Protein AF-A0A380MQ87-F1 (afdb_monomer_lite)

pLDDT: mean 75.72, std 18.12, range [33.41, 96.25]

Foldseek 3Di:
DDAPVDDDDDDDDPVCVVVVHDDDDDDADPAQDKGKDWDWDADPVGDIDDIDIDIDGDADDAFPKAWPAKAWDDCCNVQENEQVNCVPPQWDKIKMKIAIDGNDAFQWKKWKQWPNDIDIDGDHRVCSVVRMDIDIDIHGQNFWAKIKIKMTIGGPDDRHDHDGHMYIDIHTRHHADVCDPPRPNDRPPPPCPPPPPPPPDPDDDDDDDDDDDDDDD

InterPro domains:
  IPR013783 Immunoglobulin-like fold [G3DSA:2.60.40.10] (69-176)

Secondary structure (DSSP, 8-state):
---TT-----PPPHHHHHHT------PPPSTTPEEEEEE--B-TT--BPPPEEEEEE---PPB--EEEEEEE-GGGTTSEEEHHHHTT-SEEEEEEEEEEESS--TT-EEEEEETTEEEEEEPPHHHHHHTEEEEEEEEE-SS-EEEEEEEEEE---TT-PBP--EEEEEEEEE-S-TT--SSSSS-------PPP--------------PPP----

Structure (mmCIF, N/CA/C/O backbone):
data_AF-A0A380MQ87-F1
#
_entry.id   AF-A0A380MQ87-F1
#
loop_
_atom_site.group_PDB
_atom_site.id
_atom_site.type_symbol
_atom_site.label_atom_id
_atom_site.label_alt_id
_atom_site.label_comp_id
_atom_site.label_asym_id
_atom_site.label_entity_id
_atom_site.label_seq_id
_atom_site.pdbx_PDB_ins_code
_atom_site.Cartn_x
_atom_site.Cartn_y
_atom_site.Cartn_z
_atom_site.occupancy
_atom_site.B_iso_or_equiv
_atom_site.auth_seq_id
_atom_site.auth_comp_id
_atom_site.auth_asym_id
_atom_site.auth_atom_id
_atom_site.pdbx_PDB_model_num
ATOM 1 N N . MET A 1 1 ? -12.492 -4.190 40.233 1.00 37.62 1 MET A N 1
ATOM 2 C CA . MET A 1 1 ? -12.402 -2.803 39.741 1.00 37.62 1 MET A CA 1
ATOM 3 C C . MET A 1 1 ? -11.398 -2.701 38.616 1.00 37.62 1 MET A C 1
ATOM 5 O O . MET A 1 1 ? -10.279 -2.254 38.805 1.00 37.62 1 MET A O 1
ATOM 9 N N . SER A 1 2 ? -11.798 -3.149 37.438 1.00 33.41 2 SER A N 1
ATOM 10 C CA . SER A 1 2 ? -11.413 -2.502 36.191 1.00 33.41 2 SER A CA 1
ATOM 11 C C . SER A 1 2 ? -12.637 -2.698 35.320 1.00 33.41 2 SER A C 1
ATOM 13 O O . SER A 1 2 ? -12.916 -3.795 34.860 1.00 33.41 2 SER A O 1
ATOM 15 N N . THR A 1 3 ? -13.480 -1.687 35.349 1.00 54.53 3 THR A N 1
ATOM 16 C CA . THR A 1 3 ? -14.503 -1.374 34.361 1.00 54.53 3 THR A CA 1
ATOM 17 C C . THR A 1 3 ? -13.964 -0.111 33.690 1.00 54.53 3 THR A C 1
ATOM 19 O O . THR A 1 3 ? -13.335 0.693 34.391 1.00 54.53 3 THR A O 1
ATOM 22 N N . PRO A 1 4 ? -14.124 0.079 32.373 1.00 55.69 4 PRO A N 1
ATOM 23 C CA . PRO A 1 4 ? -13.488 1.193 31.664 1.00 55.69 4 PRO A CA 1
ATOM 24 C C . PRO A 1 4 ? -13.792 2.580 32.257 1.00 55.69 4 PRO A C 1
ATOM 26 O O . PRO A 1 4 ? -12.930 3.449 32.209 1.00 55.69 4 PRO A O 1
ATOM 29 N N . ASP A 1 5 ? -14.934 2.736 32.938 1.00 64.50 5 ASP A N 1
ATOM 30 C CA . ASP A 1 5 ? -15.348 3.982 33.605 1.00 64.50 5 ASP A CA 1
ATOM 31 C C . ASP A 1 5 ? -15.260 3.951 35.151 1.00 64.50 5 ASP A C 1
ATOM 33 O O . ASP A 1 5 ? -15.803 4.823 35.828 1.00 64.50 5 ASP A O 1
ATOM 37 N N . GLY A 1 6 ? -14.596 2.952 35.743 1.00 69.62 6 GLY A N 1
ATOM 38 C CA . GLY A 1 6 ? -14.476 2.809 37.202 1.00 69.62 6 GLY A CA 1
ATOM 39 C C . GLY A 1 6 ? -15.650 2.091 37.888 1.00 69.62 6 GLY A C 1
ATOM 40 O O . GLY A 1 6 ? -16.558 1.574 37.240 1.00 69.62 6 GLY A O 1
ATOM 41 N N . GLU A 1 7 ? -15.587 1.981 39.220 1.00 75.62 7 GLU A N 1
ATOM 42 C CA . GLU A 1 7 ? -16.533 1.217 40.051 1.00 75.62 7 GLU A CA 1
ATOM 43 C C . GLU A 1 7 ? -17.968 1.755 39.950 1.00 75.62 7 GLU A C 1
ATOM 45 O O . GLU A 1 7 ? -18.229 2.900 40.314 1.00 75.62 7 GLU A O 1
ATOM 50 N N . GLN A 1 8 ? -18.912 0.921 39.502 1.00 77.81 8 GLN A N 1
ATOM 51 C CA . GLN A 1 8 ? -20.340 1.248 39.489 1.00 77.81 8 GLN A CA 1
ATOM 52 C C . GLN A 1 8 ? -21.101 0.345 40.463 1.00 77.81 8 GLN A C 1
ATOM 54 O O . GLN A 1 8 ? -20.942 -0.875 40.448 1.00 77.81 8 GLN A O 1
ATOM 59 N N . THR A 1 9 ? -21.947 0.944 41.303 1.00 83.94 9 THR A N 1
ATOM 60 C CA . THR A 1 9 ? -22.870 0.219 42.188 1.00 83.94 9 THR A CA 1
ATOM 61 C C . THR A 1 9 ? -24.294 0.425 41.700 1.00 83.94 9 THR A C 1
ATOM 63 O O . THR A 1 9 ? -24.765 1.559 41.633 1.00 83.94 9 THR A O 1
ATOM 66 N N . ILE A 1 10 ? -24.983 -0.670 41.386 1.00 84.81 10 ILE A N 1
ATOM 67 C CA . ILE A 1 10 ? -26.356 -0.643 40.883 1.00 84.81 10 ILE A CA 1
ATOM 68 C C . ILE A 1 10 ? -27.262 -1.311 41.925 1.00 84.81 10 ILE A C 1
ATOM 70 O O . ILE A 1 10 ? -27.022 -2.471 42.270 1.00 84.81 10 ILE A O 1
ATOM 74 N N . PRO A 1 11 ? -28.282 -0.612 42.459 1.00 86.81 11 PRO A N 1
ATOM 75 C CA . PRO A 1 11 ? -29.248 -1.232 43.353 1.00 86.81 11 PRO A CA 1
ATOM 76 C C . PRO A 1 11 ? -30.072 -2.269 42.583 1.00 86.81 11 PRO A C 1
ATOM 78 O O . PRO A 1 11 ? -30.612 -1.979 41.517 1.00 86.81 11 PRO A O 1
ATOM 81 N N . VAL A 1 12 ? -30.189 -3.474 43.140 1.00 87.06 12 VAL A N 1
ATOM 82 C CA . VAL A 1 12 ? -30.997 -4.542 42.545 1.00 87.06 12 VAL A CA 1
ATOM 83 C C . VAL A 1 12 ? -32.477 -4.195 42.713 1.00 87.06 12 VAL A C 1
ATOM 85 O O . VAL A 1 12 ? -32.969 -4.096 43.838 1.00 87.06 12 VAL A O 1
ATOM 88 N N . THR A 1 13 ? -33.188 -4.003 41.601 1.00 88.50 13 THR A N 1
ATOM 89 C CA . THR A 1 13 ? -34.639 -3.768 41.591 1.00 88.50 13 THR A CA 1
ATOM 90 C C . THR A 1 13 ? -35.402 -5.061 41.305 1.00 88.50 13 THR A C 1
ATOM 92 O O . THR A 1 13 ? -34.847 -6.015 40.759 1.00 88.50 13 THR A O 1
ATOM 95 N N . GLN A 1 14 ? -36.697 -5.097 41.643 1.00 87.75 14 GLN A N 1
ATOM 96 C CA . GLN A 1 14 ? -37.552 -6.253 41.347 1.00 87.75 14 GLN A CA 1
ATOM 97 C C . GLN A 1 14 ? -37.608 -6.552 39.839 1.00 87.75 14 GLN A C 1
ATOM 99 O O . GLN A 1 14 ? -37.570 -7.706 39.439 1.00 87.75 14 GLN A O 1
ATOM 104 N N . GLU A 1 15 ? -37.581 -5.517 39.001 1.00 90.38 15 GLU A N 1
ATOM 105 C CA . GLU A 1 15 ? -37.561 -5.647 37.540 1.00 90.38 15 GLU A CA 1
ATOM 106 C C . GLU A 1 15 ? -36.294 -6.353 37.029 1.00 90.38 15 GLU A C 1
ATOM 108 O O . GLU A 1 15 ? -36.378 -7.178 36.123 1.00 90.38 15 GLU A O 1
ATOM 113 N N . MET A 1 16 ? -35.123 -6.081 37.623 1.00 88.56 16 MET A N 1
ATOM 114 C CA . MET A 1 16 ? -33.870 -6.768 37.269 1.00 88.56 16 MET A CA 1
ATOM 115 C C . MET A 1 16 ? -33.901 -8.247 37.661 1.00 88.56 16 MET A C 1
ATOM 117 O O . MET A 1 16 ? -33.361 -9.089 36.944 1.00 88.56 16 MET A O 1
ATOM 121 N N . ILE A 1 17 ? -34.543 -8.561 38.789 1.00 88.00 17 ILE A N 1
ATOM 122 C CA . ILE A 1 17 ? -34.729 -9.938 39.258 1.00 88.00 17 ILE A CA 1
ATOM 123 C C . ILE A 1 17 ? -35.673 -10.682 38.313 1.00 88.00 17 ILE A C 1
ATOM 125 O O . ILE A 1 17 ? -35.338 -11.775 37.860 1.00 88.00 17 ILE A O 1
ATOM 129 N N . ASP A 1 18 ? -36.810 -10.073 37.975 1.00 91.75 18 ASP A N 1
ATOM 130 C CA . ASP A 1 18 ? -37.819 -10.665 37.095 1.00 91.75 18 ASP A CA 1
ATOM 131 C C . ASP A 1 18 ? -37.275 -10.867 35.668 1.00 91.75 18 ASP A C 1
ATOM 133 O O . ASP A 1 18 ? -37.575 -11.871 35.021 1.00 91.75 18 ASP A O 1
ATOM 137 N N . ALA A 1 19 ? -36.432 -9.946 35.184 1.00 88.00 19 ALA A N 1
ATOM 138 C CA . ALA A 1 19 ? -35.756 -10.053 33.890 1.00 88.00 19 ALA A CA 1
ATOM 139 C C . ALA A 1 19 ? -34.532 -10.989 33.906 1.00 88.00 19 ALA A C 1
ATOM 141 O O . ALA A 1 19 ? -34.068 -11.407 32.843 1.00 88.00 19 ALA A O 1
ATOM 142 N N . GLY A 1 20 ? -33.978 -11.286 35.086 1.00 86.69 20 GLY A N 1
ATOM 143 C CA . GLY A 1 20 ? -32.766 -12.091 35.256 1.00 86.69 20 GLY A CA 1
ATOM 144 C C . GLY A 1 20 ? -31.495 -11.468 34.667 1.00 86.69 20 GLY A C 1
ATOM 145 O O . GLY A 1 20 ? -30.509 -12.177 34.465 1.00 86.69 20 GLY A O 1
ATOM 146 N N . LYS A 1 21 ? -31.505 -10.166 34.353 1.00 83.75 21 LYS A N 1
ATOM 147 C CA . LYS A 1 21 ? -30.374 -9.455 33.744 1.00 83.75 21 LYS A CA 1
ATOM 148 C C . LYS A 1 21 ? -30.345 -7.975 34.127 1.00 83.75 21 LYS A C 1
ATOM 150 O O . LYS A 1 21 ? -31.378 -7.369 34.401 1.00 83.75 21 LYS A O 1
ATOM 155 N N . THR A 1 22 ? -29.153 -7.392 34.041 1.00 85.19 22 THR A N 1
ATOM 156 C CA . THR A 1 22 ? -28.892 -5.953 34.165 1.00 85.19 22 THR A CA 1
ATOM 157 C C . THR A 1 22 ? -27.901 -5.559 33.077 1.00 85.19 22 THR A C 1
ATOM 159 O O . THR A 1 22 ? -26.916 -6.262 32.862 1.00 85.19 22 THR A O 1
ATOM 162 N N . GLU A 1 23 ? -28.158 -4.452 32.388 1.00 82.56 23 GLU A N 1
ATOM 163 C CA . GLU A 1 23 ? -27.291 -3.942 31.324 1.00 82.56 23 GLU A CA 1
ATOM 164 C C . GLU A 1 23 ? -26.505 -2.731 31.834 1.00 82.56 23 GLU A C 1
ATOM 166 O O . GLU A 1 23 ? -27.060 -1.850 32.492 1.00 82.56 23 GLU A O 1
ATOM 171 N N . VAL A 1 24 ? -25.204 -2.706 31.544 1.00 81.62 24 VAL A N 1
ATOM 172 C CA . VAL A 1 24 ? -24.298 -1.605 31.882 1.00 81.62 24 VAL A CA 1
ATOM 173 C C . VAL A 1 24 ? -23.534 -1.238 30.623 1.00 81.62 24 VAL A C 1
ATOM 175 O O . VAL A 1 24 ? -22.905 -2.096 30.006 1.00 81.62 24 VAL A O 1
ATOM 178 N N . SER A 1 25 ? -23.595 0.032 30.238 1.00 80.31 25 SER A N 1
ATOM 179 C CA . SER A 1 25 ? -22.775 0.580 29.162 1.00 80.31 25 SER A CA 1
ATOM 180 C C . SER A 1 25 ? -21.500 1.174 29.736 1.00 80.31 25 SER A C 1
ATOM 182 O O . SER A 1 25 ? -21.530 1.776 30.811 1.00 80.31 25 SER A O 1
ATOM 184 N N . PHE A 1 26 ? -20.413 1.067 28.987 1.00 80.00 26 PHE A N 1
ATOM 185 C CA . PHE A 1 26 ? -19.161 1.730 29.307 1.00 80.00 26 PHE A CA 1
ATOM 186 C C . PHE A 1 26 ? -18.575 2.412 28.074 1.00 80.00 26 PHE A C 1
ATOM 188 O O . PHE A 1 26 ? -18.919 2.051 26.945 1.00 80.00 26 PHE A O 1
ATOM 195 N N . THR A 1 27 ? -17.679 3.374 28.282 1.00 79.75 27 THR A N 1
ATOM 196 C CA . THR A 1 27 ? -16.888 3.955 27.192 1.00 79.75 27 THR A CA 1
ATOM 197 C C . THR A 1 27 ? -15.821 2.944 26.770 1.00 79.75 27 THR A C 1
ATOM 199 O O . THR A 1 27 ? -14.991 2.574 27.606 1.00 79.75 27 THR A O 1
ATOM 202 N N . PRO A 1 28 ? -15.811 2.459 25.513 1.00 80.06 28 PRO A N 1
ATOM 203 C CA . PRO A 1 28 ? -14.750 1.575 25.052 1.00 80.06 28 PRO A CA 1
ATOM 204 C C . PRO A 1 28 ? -13.394 2.264 25.201 1.00 80.06 28 PRO A C 1
ATOM 206 O O . PRO A 1 28 ? -13.265 3.465 24.955 1.00 80.06 28 PRO A O 1
ATOM 209 N N . LYS A 1 29 ? -12.370 1.502 25.582 1.00 81.50 29 LYS A N 1
ATOM 210 C CA . LYS A 1 29 ? -10.984 1.973 25.524 1.00 81.50 29 LYS A CA 1
ATOM 211 C C . LYS A 1 29 ? -10.553 2.218 24.077 1.00 81.50 29 LYS A C 1
ATOM 213 O O . LYS A 1 29 ? -11.268 1.846 23.145 1.00 81.50 29 LYS A O 1
ATOM 218 N N . ALA A 1 30 ? -9.379 2.825 23.903 1.00 73.62 30 ALA A N 1
ATOM 219 C CA . ALA A 1 30 ? -8.788 3.057 22.589 1.00 73.62 30 ALA A CA 1
ATOM 220 C C . ALA A 1 30 ? -8.705 1.764 21.753 1.00 73.62 30 ALA A C 1
ATOM 222 O O . ALA A 1 30 ? -8.653 0.658 22.296 1.00 73.62 30 ALA A O 1
ATOM 223 N N . ASP A 1 31 ? -8.699 1.906 20.428 1.00 75.00 31 ASP A N 1
ATOM 224 C CA . ASP A 1 31 ? -8.622 0.766 19.512 1.00 75.00 31 ASP A CA 1
ATOM 225 C C . ASP A 1 31 ? -7.396 -0.112 19.795 1.00 75.00 31 ASP A C 1
ATOM 227 O O . ASP A 1 31 ? -6.298 0.373 20.071 1.00 75.00 31 ASP A O 1
ATOM 231 N N . GLY A 1 32 ? -7.604 -1.428 19.762 1.00 71.31 32 GLY A N 1
ATOM 232 C CA . GLY A 1 32 ? -6.598 -2.425 20.125 1.00 71.31 32 GLY A CA 1
ATOM 233 C C . GLY A 1 32 ? -6.441 -2.664 21.632 1.00 71.31 32 GLY A C 1
ATOM 234 O O . GLY A 1 32 ? -5.791 -3.638 22.017 1.00 71.31 32 GLY A O 1
ATOM 235 N N . GLU A 1 33 ? -7.049 -1.849 22.500 1.00 80.88 33 GLU A N 1
ATOM 236 C CA . GLU A 1 33 ? -7.028 -2.084 23.945 1.00 80.88 33 GLU A CA 1
ATOM 237 C C . GLU A 1 33 ? -8.127 -3.054 24.410 1.00 80.88 33 GLU A C 1
ATOM 239 O O . GLU A 1 33 ? -9.204 -3.171 23.819 1.00 80.88 33 GLU A O 1
ATOM 244 N N . ASN A 1 34 ? -7.859 -3.748 25.523 1.00 83.06 34 ASN A N 1
ATOM 245 C CA . ASN A 1 34 ? -8.804 -4.676 26.136 1.00 83.06 34 ASN A CA 1
ATOM 246 C C . ASN A 1 34 ? -9.756 -3.954 27.104 1.00 83.06 34 ASN A C 1
ATOM 248 O O . ASN A 1 34 ? -9.343 -3.399 28.135 1.00 83.06 34 ASN A O 1
ATOM 252 N N . ASN A 1 35 ? -11.045 -4.038 26.806 1.00 84.56 35 ASN A N 1
ATOM 253 C CA . ASN A 1 35 ? -12.136 -3.759 27.722 1.00 84.56 35 ASN A CA 1
ATOM 254 C C . ASN A 1 35 ? -12.344 -4.988 28.596 1.00 84.56 35 ASN A C 1
ATOM 256 O O . ASN A 1 35 ? -12.641 -6.075 28.110 1.00 84.56 35 ASN A O 1
ATOM 260 N N . GLU A 1 36 ? -12.190 -4.810 29.898 1.00 87.56 36 GLU A N 1
ATOM 261 C CA . GLU A 1 36 ? -12.467 -5.845 30.878 1.00 87.56 36 GLU A CA 1
ATOM 262 C C . GLU A 1 36 ? -13.584 -5.350 31.786 1.00 87.56 36 GLU A C 1
ATOM 264 O O . GLU A 1 36 ? -13.581 -4.187 32.190 1.00 87.56 36 GLU A O 1
ATOM 269 N N . VAL A 1 37 ? -14.537 -6.226 32.089 1.00 85.44 37 VAL A N 1
ATOM 270 C CA . VAL A 1 37 ? -15.639 -5.961 33.012 1.00 85.44 37 VAL A CA 1
ATOM 271 C C . VAL A 1 37 ? -15.668 -7.074 34.051 1.00 85.44 37 VAL A C 1
ATOM 273 O O . VAL A 1 37 ? -15.597 -8.259 33.728 1.00 85.44 37 VAL A O 1
ATOM 276 N N . THR A 1 38 ? -15.769 -6.692 35.325 1.00 85.25 38 THR A N 1
ATOM 277 C CA . THR A 1 38 ? -15.959 -7.623 36.447 1.00 85.25 38 THR A CA 1
ATOM 278 C C . THR A 1 38 ? -17.202 -7.232 37.229 1.00 85.25 38 THR A C 1
ATOM 280 O O . THR A 1 38 ? -17.384 -6.054 37.528 1.00 85.25 38 THR A O 1
ATOM 283 N N . ALA A 1 39 ? -18.045 -8.204 37.577 1.00 87.50 39 ALA A N 1
ATOM 284 C CA . ALA A 1 39 ? -19.309 -7.962 38.273 1.00 87.50 39 ALA A CA 1
ATOM 285 C C . ALA A 1 39 ? -19.528 -8.972 39.404 1.00 87.50 39 ALA A C 1
ATOM 287 O O . ALA A 1 39 ? -19.112 -10.124 39.300 1.00 87.50 39 ALA A O 1
ATOM 288 N N . TYR A 1 40 ? -20.180 -8.546 40.483 1.00 89.38 40 TYR A N 1
ATOM 289 C CA . TYR A 1 40 ? -20.627 -9.398 41.586 1.00 89.38 40 TYR A CA 1
ATOM 290 C C . TYR A 1 40 ? -21.848 -8.764 42.258 1.00 89.38 40 TYR A C 1
ATOM 292 O O . TYR A 1 40 ? -22.071 -7.559 42.161 1.00 89.38 40 TYR A O 1
ATOM 300 N N . VAL A 1 41 ? -22.627 -9.582 42.955 1.00 88.44 41 VAL A N 1
ATOM 301 C CA . VAL A 1 41 ? -23.773 -9.157 43.770 1.00 88.44 41 VAL A CA 1
ATOM 302 C C . VAL A 1 41 ? -23.400 -9.212 45.246 1.00 88.44 41 VAL A C 1
ATOM 304 O O . VAL A 1 41 ? -22.743 -10.169 45.672 1.00 88.44 41 VAL A O 1
ATOM 307 N N . LYS A 1 42 ? -23.850 -8.207 46.005 1.00 88.12 42 LYS A N 1
ATOM 308 C CA . LYS A 1 42 ? -23.738 -8.122 47.463 1.00 88.12 42 LYS A CA 1
ATOM 309 C C . LYS A 1 42 ? -25.127 -8.065 48.092 1.00 88.12 42 LYS A C 1
ATOM 311 O O . LYS A 1 42 ? -25.965 -7.286 47.639 1.00 88.12 42 LYS A O 1
ATOM 316 N N . ASP A 1 43 ? -25.377 -8.885 49.106 1.00 89.69 43 ASP A N 1
ATOM 317 C CA . ASP A 1 43 ? -26.648 -8.871 49.837 1.00 89.69 43 ASP A CA 1
ATOM 318 C C . ASP A 1 43 ? -26.665 -7.799 50.959 1.00 89.69 43 ASP A C 1
ATOM 320 O O . ASP A 1 43 ? -25.617 -7.237 51.299 1.00 89.69 43 ASP A O 1
ATOM 324 N N . PRO A 1 44 ? -27.830 -7.494 51.572 1.00 86.31 44 PRO A N 1
ATOM 325 C CA . PRO A 1 44 ? -27.913 -6.542 52.687 1.00 86.31 44 PRO A CA 1
ATOM 326 C C . PRO A 1 44 ? -27.136 -6.954 53.948 1.00 86.31 44 PRO A C 1
ATOM 328 O O . PRO A 1 44 ? -26.848 -6.103 54.787 1.00 86.31 44 PRO A O 1
ATOM 331 N N . ALA A 1 45 ? -26.811 -8.241 54.101 1.00 88.75 45 ALA A N 1
ATOM 332 C CA . ALA A 1 45 ? -25.983 -8.752 55.192 1.00 88.75 45 ALA A CA 1
ATOM 333 C C . ALA A 1 45 ? -24.475 -8.614 54.898 1.00 88.75 45 ALA A C 1
ATOM 335 O O . ALA A 1 45 ? -23.651 -8.859 55.779 1.00 88.75 45 ALA A O 1
ATOM 336 N N . GLY A 1 46 ? -24.110 -8.183 53.687 1.00 88.81 46 GLY A N 1
ATOM 337 C CA . GLY A 1 46 ? -22.743 -7.957 53.243 1.00 88.81 46 GLY A CA 1
ATOM 338 C C . GLY A 1 46 ? -22.066 -9.163 52.589 1.00 88.81 46 GLY A C 1
ATOM 339 O O . GLY A 1 46 ? -20.872 -9.066 52.301 1.00 88.81 46 GLY A O 1
ATOM 340 N N . ASN A 1 47 ? -22.774 -10.264 52.325 1.00 87.75 47 ASN A N 1
ATOM 341 C CA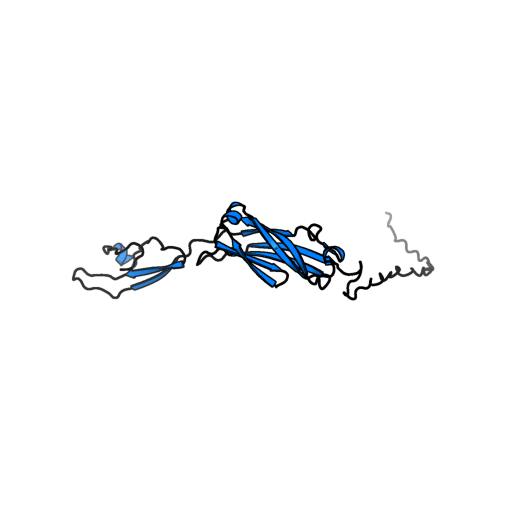 . ASN A 1 47 ? -22.202 -11.420 51.632 1.00 87.75 47 ASN A CA 1
ATOM 342 C C . ASN A 1 47 ? -22.058 -11.136 50.135 1.00 87.75 47 ASN A C 1
ATOM 344 O O . ASN A 1 47 ? -22.967 -10.591 49.509 1.00 87.75 47 ASN A O 1
ATOM 348 N N . GLU A 1 48 ? -20.928 -11.542 49.557 1.00 93.25 48 GLU A N 1
ATOM 349 C CA . GLU A 1 48 ? -20.616 -11.354 48.139 1.00 93.25 48 GLU A CA 1
ATOM 350 C C . GLU A 1 48 ? -20.678 -12.682 47.377 1.00 93.25 48 GLU A C 1
ATOM 352 O O . GLU A 1 48 ? -20.267 -13.733 47.872 1.00 93.25 48 GLU A O 1
ATOM 357 N N . SER A 1 49 ? -21.181 -12.626 46.148 1.00 90.69 49 SER A N 1
ATOM 358 C CA . SER A 1 49 ? -21.146 -13.744 45.197 1.00 90.69 49 SER A CA 1
ATOM 359 C C . SER A 1 49 ? -19.787 -13.862 44.490 1.00 90.69 49 SER A C 1
ATOM 361 O O . SER A 1 49 ? -18.906 -13.009 44.620 1.00 90.69 49 SER A O 1
ATOM 363 N N . ALA A 1 50 ? -19.605 -14.939 43.719 1.00 90.19 50 ALA A N 1
ATOM 364 C CA . ALA A 1 50 ? -18.452 -15.075 42.835 1.00 90.19 50 ALA A CA 1
ATOM 365 C C . ALA A 1 50 ? -18.443 -13.967 41.769 1.00 90.19 50 ALA A C 1
ATOM 367 O O . ALA A 1 50 ? -19.490 -13.547 41.278 1.00 90.19 50 ALA A O 1
ATOM 368 N N . LYS A 1 51 ? -17.245 -13.519 41.383 1.00 88.81 51 LYS A N 1
ATOM 369 C CA . LYS A 1 51 ? -17.090 -12.497 40.347 1.00 88.81 51 LYS A CA 1
ATOM 370 C C . LYS A 1 51 ? -17.299 -13.105 38.959 1.00 88.81 51 LYS A C 1
ATOM 372 O O . LYS A 1 51 ? -16.584 -14.032 38.586 1.00 88.81 51 LYS A O 1
ATOM 377 N N . GLY A 1 52 ? -18.231 -12.548 38.194 1.00 86.62 52 GLY A N 1
ATOM 378 C CA . GLY A 1 52 ? -18.300 -12.720 36.745 1.00 86.62 52 GLY A CA 1
ATOM 379 C C . GLY A 1 52 ? -17.244 -11.857 36.053 1.00 86.62 52 GLY A C 1
ATOM 380 O O . GLY A 1 52 ? -16.870 -10.800 36.573 1.00 86.62 52 GLY A O 1
ATOM 381 N N . LYS A 1 53 ? -16.751 -12.312 34.900 1.00 88.38 53 LYS A N 1
ATOM 382 C CA . LYS A 1 53 ? -15.723 -11.623 34.115 1.00 88.38 53 LYS A CA 1
ATOM 383 C C . LYS A 1 53 ? -16.094 -11.682 32.638 1.00 88.38 53 LYS A C 1
ATOM 385 O O . LYS A 1 53 ? -16.385 -12.765 32.139 1.00 88.38 53 LYS A O 1
ATOM 390 N N . ASP A 1 54 ? -16.054 -10.538 31.974 1.00 87.06 54 ASP A N 1
ATOM 391 C CA . ASP A 1 54 ? -16.235 -10.409 30.530 1.00 87.06 54 ASP A CA 1
ATOM 392 C C . ASP A 1 54 ? -15.088 -9.573 29.950 1.00 87.06 54 ASP A C 1
ATOM 394 O O . ASP A 1 54 ? -14.534 -8.704 30.636 1.00 87.06 54 ASP A O 1
ATOM 398 N N . ALA A 1 55 ? -14.675 -9.880 28.726 1.00 85.88 55 ALA A N 1
ATOM 399 C CA . ALA A 1 55 ? -13.569 -9.209 28.060 1.00 85.88 55 ALA A CA 1
ATOM 400 C C . ALA A 1 55 ? -13.821 -9.074 26.558 1.00 85.88 55 ALA A C 1
ATOM 402 O O . ALA A 1 55 ? -14.261 -10.014 25.899 1.00 85.88 55 ALA A O 1
ATOM 403 N N . SER A 1 56 ? -13.484 -7.910 26.011 1.00 85.12 56 SER A N 1
ATOM 404 C CA . SER A 1 56 ? -13.525 -7.632 24.576 1.00 85.12 56 SER A CA 1
ATOM 405 C C . SER A 1 56 ? -12.411 -6.668 24.183 1.00 85.12 56 SER A C 1
ATOM 407 O O . SER A 1 56 ? -11.987 -5.836 24.980 1.00 85.12 56 SER A O 1
ATOM 409 N N . THR A 1 57 ? -11.950 -6.738 22.941 1.00 80.94 57 THR A N 1
ATOM 410 C CA . THR A 1 57 ? -11.012 -5.761 22.376 1.00 80.94 57 THR A CA 1
ATOM 411 C C . THR A 1 57 ? -11.777 -4.676 21.629 1.00 80.94 57 THR A C 1
ATOM 413 O O . THR A 1 57 ? -12.672 -4.996 20.846 1.00 80.94 57 THR A O 1
ATOM 416 N N . SER A 1 58 ? -11.427 -3.407 21.843 1.00 78.25 58 SER A N 1
ATOM 417 C CA . SER A 1 58 ? -11.978 -2.304 21.048 1.00 78.25 58 SER A CA 1
ATOM 418 C C . SER A 1 58 ? -11.468 -2.373 19.608 1.00 78.25 58 SER A C 1
ATOM 420 O O . SER A 1 58 ? -10.263 -2.488 19.381 1.00 78.25 58 SER A O 1
ATOM 422 N N . GLN A 1 59 ? -12.382 -2.269 18.645 1.00 69.94 59 GLN A N 1
ATOM 423 C CA . GLN A 1 59 ? -12.058 -2.084 17.233 1.00 69.94 59 GLN A CA 1
ATOM 424 C C . GLN A 1 59 ? -13.125 -1.184 16.597 1.00 69.94 59 GLN A C 1
ATOM 426 O O . GLN A 1 59 ? -14.226 -1.637 16.283 1.00 69.94 59 GLN A O 1
ATOM 431 N N . THR A 1 60 ? -12.807 0.101 16.460 1.00 62.91 60 THR A N 1
ATOM 432 C CA . THR A 1 60 ? -13.744 1.163 16.061 1.00 62.91 60 THR A CA 1
ATOM 433 C C . THR A 1 60 ? -13.372 1.776 14.709 1.00 62.91 60 THR A C 1
ATOM 435 O O . THR A 1 60 ? -14.262 2.219 13.985 1.00 62.91 60 THR A O 1
ATOM 438 N N . GLY A 1 61 ? -12.090 1.776 14.326 1.00 60.47 61 GLY A N 1
ATOM 439 C CA . GLY A 1 61 ? -11.624 2.302 13.042 1.00 60.47 61 GLY A CA 1
ATOM 440 C C . GLY A 1 61 ? -11.481 1.250 11.936 1.00 60.47 61 GLY A C 1
ATOM 441 O O . GLY A 1 61 ? -10.763 0.263 12.075 1.00 60.47 61 GLY A O 1
ATOM 442 N N . ASN A 1 62 ? -12.089 1.489 10.774 1.00 63.59 62 ASN A N 1
ATOM 443 C CA . ASN A 1 62 ? -11.512 1.043 9.508 1.00 63.59 62 ASN A CA 1
ATOM 444 C C . ASN A 1 62 ? -10.682 2.202 8.945 1.00 63.59 62 ASN A C 1
ATOM 446 O O . ASN A 1 62 ? -11.174 3.319 8.830 1.00 63.59 62 ASN A O 1
ATOM 450 N N . SER A 1 63 ? -9.415 1.961 8.609 1.00 71.62 63 SER A N 1
ATOM 451 C CA . SER A 1 63 ? -8.624 2.998 7.945 1.00 71.62 63 SER A CA 1
ATOM 452 C C . SER A 1 63 ? -9.112 3.171 6.507 1.00 71.62 63 SER A C 1
ATOM 454 O O . SER A 1 63 ? -9.251 2.188 5.775 1.00 71.62 63 SER A O 1
ATOM 456 N N . THR A 1 64 ? -9.341 4.415 6.097 1.00 78.06 64 THR A N 1
ATOM 457 C CA . THR A 1 64 ? -9.651 4.792 4.710 1.00 78.06 64 THR A CA 1
ATOM 458 C C . THR A 1 64 ? -8.402 5.102 3.884 1.00 78.06 64 THR A C 1
ATOM 460 O O . THR A 1 64 ? -8.528 5.539 2.744 1.00 78.06 64 THR A O 1
ATOM 463 N N . ALA A 1 65 ? -7.202 4.882 4.437 1.00 81.69 65 ALA A N 1
ATOM 464 C CA . ALA A 1 65 ? -5.943 5.071 3.725 1.00 81.69 65 ALA A CA 1
ATOM 465 C C . ALA A 1 65 ? -5.938 4.292 2.402 1.00 81.69 65 ALA A C 1
ATOM 467 O O . ALA A 1 65 ? -6.249 3.094 2.358 1.00 81.69 65 ALA A O 1
ATOM 468 N N . ALA A 1 66 ? -5.592 4.976 1.317 1.00 83.69 66 ALA A N 1
ATOM 469 C CA . ALA A 1 66 ? -5.622 4.405 -0.018 1.00 83.69 66 ALA A CA 1
ATOM 470 C C . ALA A 1 66 ? -4.493 4.945 -0.903 1.00 83.69 66 ALA A C 1
ATOM 472 O O . ALA A 1 66 ? -4.002 6.062 -0.732 1.00 83.69 66 ALA A O 1
ATOM 473 N N . VAL A 1 67 ? -4.098 4.103 -1.861 1.00 87.31 67 VAL A N 1
ATOM 474 C CA . VAL A 1 67 ? -3.312 4.503 -3.029 1.00 87.31 67 VAL A CA 1
ATOM 475 C C . VAL A 1 67 ? -4.291 4.779 -4.165 1.00 87.31 67 VAL A C 1
ATOM 477 O O . VAL A 1 67 ? -5.132 3.932 -4.471 1.00 87.31 67 VAL A O 1
ATOM 480 N N . THR A 1 68 ? -4.198 5.953 -4.784 1.00 87.81 68 THR A N 1
ATOM 481 C CA . THR A 1 68 ? -5.107 6.383 -5.862 1.00 87.81 68 THR A CA 1
ATOM 482 C C . THR A 1 68 ? -4.554 6.136 -7.257 1.00 87.81 68 THR A C 1
ATOM 484 O O . THR A 1 68 ? -5.332 6.009 -8.200 1.00 87.81 68 THR A O 1
ATOM 487 N N . GLY A 1 69 ? -3.232 6.054 -7.393 1.00 88.25 69 GLY A N 1
ATOM 488 C CA . GLY A 1 69 ? -2.562 5.882 -8.673 1.00 88.25 69 GLY A CA 1
ATOM 489 C C . GLY A 1 69 ? -1.088 5.540 -8.506 1.00 88.25 69 GLY A C 1
ATOM 490 O O . GLY A 1 69 ? -0.485 5.837 -7.472 1.00 88.25 69 GLY A O 1
ATOM 491 N N . VAL A 1 70 ? -0.538 4.909 -9.537 1.00 91.81 70 VAL A N 1
ATOM 492 C CA . VAL A 1 70 ? 0.895 4.714 -9.763 1.00 91.81 70 VAL A CA 1
ATOM 493 C C . VAL A 1 70 ? 1.155 5.212 -11.178 1.00 91.81 70 VAL A C 1
ATOM 495 O O . VAL A 1 70 ? 0.359 4.919 -12.064 1.00 91.81 70 VAL A O 1
ATOM 498 N N . GLU A 1 71 ? 2.213 5.989 -11.362 1.00 92.38 71 GLU A N 1
ATOM 499 C CA . GLU A 1 71 ? 2.610 6.529 -12.662 1.00 92.38 71 GLU A CA 1
ATOM 500 C C . GLU A 1 71 ? 4.131 6.428 -12.793 1.00 92.38 71 GLU A C 1
ATOM 502 O O . GLU A 1 71 ? 4.877 7.002 -11.988 1.00 92.38 71 GLU A O 1
ATOM 507 N N . LEU A 1 72 ? 4.588 5.657 -13.775 1.00 90.94 72 LEU A N 1
ATOM 508 C CA . LEU A 1 72 ? 5.982 5.558 -14.185 1.00 90.94 72 LEU A CA 1
ATOM 509 C C . LEU A 1 72 ? 6.317 6.730 -15.106 1.00 90.94 72 LEU A C 1
ATOM 511 O O . LEU A 1 72 ? 5.586 7.027 -16.041 1.00 90.94 72 LEU A O 1
ATOM 515 N N . GLY A 1 73 ? 7.444 7.391 -14.853 1.00 89.94 73 GLY A N 1
ATOM 516 C CA . GLY A 1 73 ? 7.882 8.534 -15.650 1.00 89.94 73 GLY A CA 1
ATOM 517 C C . GLY A 1 73 ? 9.235 8.332 -16.328 1.00 89.94 73 GLY A C 1
ATOM 518 O O . GLY A 1 73 ? 9.869 7.276 -16.278 1.00 89.94 73 GLY A O 1
ATOM 519 N N . GLY A 1 74 ? 9.747 9.407 -16.925 1.00 88.94 74 GLY A N 1
ATOM 520 C CA . GLY A 1 74 ? 11.094 9.434 -17.491 1.00 88.94 74 GLY A CA 1
ATOM 521 C C . GLY A 1 74 ? 11.230 8.528 -18.713 1.00 88.94 74 GLY A C 1
ATOM 522 O O . GLY A 1 74 ? 10.580 8.759 -19.723 1.00 88.94 74 GLY A O 1
ATOM 523 N N . SER A 1 75 ? 12.112 7.527 -18.643 1.00 82.62 75 SER A N 1
ATOM 524 C CA . SER A 1 75 ? 12.344 6.615 -19.778 1.00 82.62 75 SER A CA 1
ATOM 525 C C . SER A 1 75 ? 11.193 5.640 -20.021 1.00 82.62 75 SER A C 1
ATOM 527 O O . SER A 1 75 ? 11.175 5.039 -21.076 1.00 82.62 75 SER A O 1
ATOM 529 N N . ALA A 1 76 ? 10.272 5.486 -19.064 1.00 86.19 76 ALA A N 1
ATOM 530 C CA . ALA A 1 76 ? 9.105 4.610 -19.168 1.00 86.19 76 ALA A CA 1
ATOM 531 C C . ALA A 1 76 ? 7.797 5.374 -19.464 1.00 86.19 76 ALA A C 1
ATOM 533 O O . ALA A 1 76 ? 6.737 4.760 -19.519 1.00 86.19 76 ALA A O 1
ATOM 534 N N . ASP A 1 77 ? 7.862 6.700 -19.635 1.00 85.31 77 ASP A N 1
ATOM 535 C CA . ASP A 1 77 ? 6.697 7.599 -19.753 1.00 85.31 77 ASP A CA 1
ATOM 536 C C . ASP A 1 77 ? 5.814 7.296 -20.977 1.00 85.31 77 ASP A C 1
ATOM 538 O O . ASP A 1 77 ? 4.613 7.552 -20.982 1.00 85.31 77 ASP A O 1
ATOM 542 N N . ASP A 1 78 ? 6.397 6.723 -22.031 1.00 82.31 78 ASP A N 1
ATOM 543 C CA . ASP A 1 78 ? 5.672 6.308 -23.234 1.00 82.31 78 ASP A CA 1
ATOM 544 C C . ASP A 1 78 ? 5.153 4.858 -23.168 1.00 82.31 78 ASP A C 1
ATOM 546 O O . ASP A 1 78 ? 4.573 4.362 -24.140 1.00 82.31 78 ASP A O 1
ATOM 550 N N . GLY A 1 79 ? 5.328 4.191 -22.022 1.00 83.44 79 GLY A N 1
ATOM 551 C CA . GLY A 1 79 ? 4.944 2.804 -21.777 1.00 83.44 79 GLY A CA 1
ATOM 552 C C . GLY A 1 79 ? 5.959 1.771 -22.271 1.00 83.44 79 GLY A C 1
ATOM 553 O O . GLY A 1 79 ? 5.692 0.570 -22.164 1.00 83.44 79 GLY A O 1
ATOM 554 N N . TYR A 1 80 ? 7.117 2.194 -22.789 1.00 84.50 80 TYR A N 1
ATOM 555 C CA . TYR A 1 80 ? 8.154 1.297 -23.290 1.00 84.50 80 TYR A CA 1
ATOM 556 C C . TYR A 1 80 ? 9.527 1.619 -22.691 1.00 84.50 80 TYR A C 1
ATOM 558 O O . TYR A 1 80 ? 9.832 2.750 -22.348 1.00 84.50 80 TYR A O 1
ATOM 566 N N . LEU A 1 81 ? 10.376 0.600 -22.568 1.00 86.00 81 LEU A N 1
ATOM 567 C CA . LEU A 1 81 ? 11.803 0.746 -22.286 1.00 86.00 81 LEU A CA 1
ATOM 568 C C . LEU A 1 81 ? 12.592 0.039 -23.378 1.00 86.00 81 LEU A C 1
ATOM 570 O O . LEU A 1 81 ? 12.660 -1.191 -23.416 1.00 86.00 81 LEU A O 1
ATOM 574 N N . ASN A 1 82 ? 13.194 0.819 -24.268 1.00 83.75 82 ASN A N 1
ATOM 575 C CA . ASN A 1 82 ? 13.924 0.311 -25.419 1.00 83.75 82 ASN A CA 1
ATOM 576 C C . ASN A 1 82 ? 15.433 0.143 -25.161 1.00 83.75 82 ASN A C 1
ATOM 578 O O . ASN A 1 82 ? 16.003 0.648 -24.191 1.00 83.75 82 ASN A O 1
ATOM 582 N N . ALA A 1 83 ? 16.132 -0.530 -26.081 1.00 82.00 83 ALA A N 1
ATOM 583 C CA . ALA A 1 83 ? 17.578 -0.775 -25.980 1.00 82.00 83 ALA A CA 1
ATOM 584 C C . ALA A 1 83 ? 18.430 0.497 -25.782 1.00 82.00 83 ALA A C 1
ATOM 586 O O . ALA A 1 83 ? 19.505 0.444 -25.177 1.00 82.00 83 ALA A O 1
ATOM 587 N N . LYS A 1 84 ? 17.976 1.641 -26.308 1.00 84.62 84 LYS A N 1
ATOM 588 C CA . LYS A 1 84 ? 18.681 2.920 -26.183 1.00 84.62 84 LYS A CA 1
ATOM 589 C C . LYS A 1 84 ? 18.475 3.531 -24.796 1.00 84.62 84 LYS A C 1
ATOM 591 O O . LYS A 1 84 ? 19.437 4.067 -24.253 1.00 84.62 84 LYS A O 1
ATOM 596 N N . GLU A 1 85 ? 17.267 3.450 -24.246 1.00 86.44 85 GLU A N 1
ATOM 597 C CA . GLU A 1 85 ? 16.953 3.883 -22.875 1.00 86.44 85 GLU A CA 1
ATOM 598 C C . GLU A 1 85 ? 17.655 3.023 -21.827 1.00 86.44 85 GLU A C 1
ATOM 600 O O . GLU A 1 85 ? 18.176 3.552 -20.851 1.00 86.44 85 GLU A O 1
ATOM 605 N N . VAL A 1 86 ? 17.750 1.714 -22.066 1.00 84.81 86 VAL A N 1
ATOM 606 C CA . VAL A 1 86 ? 18.412 0.770 -21.154 1.00 84.81 86 VAL A CA 1
ATOM 607 C C . VAL A 1 86 ? 19.938 0.893 -21.175 1.00 84.81 86 VAL A C 1
ATOM 609 O O . VAL A 1 86 ? 20.608 0.579 -20.193 1.00 84.81 86 VAL A O 1
ATOM 612 N N . GLY A 1 87 ? 20.530 1.302 -22.301 1.00 81.50 87 GLY A N 1
ATOM 613 C CA . GLY A 1 87 ? 21.980 1.497 -22.409 1.00 81.50 87 GLY A CA 1
ATOM 614 C C . GLY A 1 87 ? 22.819 0.230 -22.171 1.00 81.50 87 GLY A C 1
ATOM 615 O O . GLY A 1 87 ? 24.015 0.331 -21.902 1.00 81.50 87 GLY A O 1
ATOM 616 N N . GLY A 1 88 ? 22.209 -0.958 -22.265 1.00 78.31 88 GLY A N 1
ATOM 617 C CA . GLY A 1 88 ? 22.851 -2.249 -21.992 1.00 78.31 88 GLY A CA 1
ATOM 618 C C . GLY A 1 88 ? 22.989 -2.606 -20.507 1.00 78.31 88 GLY A C 1
ATOM 619 O O . GLY A 1 88 ? 23.785 -3.484 -20.179 1.00 78.31 88 GLY A O 1
ATOM 620 N N . GLN A 1 89 ? 22.261 -1.925 -19.620 1.00 84.56 89 GLN A N 1
ATOM 621 C CA . GLN A 1 89 ? 22.191 -2.252 -18.195 1.00 84.56 89 GLN A CA 1
ATOM 622 C C . GLN A 1 89 ? 21.201 -3.404 -17.936 1.00 84.56 89 GLN A C 1
ATOM 624 O O . GLN A 1 89 ? 20.274 -3.625 -18.714 1.00 84.56 89 GLN A O 1
ATOM 629 N N . ASP A 1 90 ? 21.388 -4.129 -16.829 1.00 85.50 90 ASP A N 1
ATOM 630 C CA . ASP A 1 90 ? 20.472 -5.204 -16.404 1.00 85.50 90 ASP A CA 1
ATOM 631 C C . ASP A 1 90 ? 19.198 -4.668 -15.723 1.00 85.50 90 ASP A C 1
ATOM 633 O O . ASP A 1 90 ? 18.209 -5.396 -15.585 1.00 85.50 90 ASP A O 1
ATOM 637 N N . SER A 1 91 ? 19.219 -3.398 -15.309 1.00 87.31 91 SER A N 1
ATOM 638 C CA . SER A 1 91 ? 18.070 -2.652 -14.804 1.00 87.31 91 SER A CA 1
ATOM 639 C C . SER A 1 91 ? 18.181 -1.161 -15.128 1.00 87.31 91 SER A C 1
ATOM 641 O O . SER A 1 91 ? 19.285 -0.620 -15.252 1.00 87.31 91 SER A O 1
ATOM 643 N N . VAL A 1 92 ? 17.033 -0.490 -15.213 1.00 89.31 92 VAL A N 1
ATOM 644 C CA . VAL A 1 92 ? 16.916 0.966 -15.372 1.00 89.31 92 VAL A CA 1
ATOM 645 C C . VAL A 1 92 ? 16.194 1.538 -14.165 1.00 89.31 92 VAL A C 1
ATOM 647 O O . VAL A 1 92 ? 15.124 1.057 -13.802 1.00 89.31 92 VAL A O 1
ATOM 650 N N . SER A 1 93 ? 16.762 2.579 -13.557 1.00 91.94 93 SER A N 1
ATOM 651 C CA . SER A 1 93 ? 16.088 3.297 -12.477 1.00 91.94 93 SER A CA 1
ATOM 652 C C . SER A 1 93 ? 15.052 4.250 -13.069 1.00 91.94 93 SER A C 1
ATOM 654 O O . SER A 1 93 ? 15.395 5.160 -13.827 1.00 91.94 93 SER A O 1
ATOM 656 N N . VAL A 1 94 ? 13.784 4.017 -12.748 1.00 91.44 94 VAL A N 1
ATOM 657 C CA . VAL A 1 94 ? 12.629 4.736 -13.288 1.00 91.44 94 VAL A CA 1
ATOM 658 C C . VAL A 1 94 ? 11.959 5.516 -12.157 1.00 91.44 94 VAL A C 1
ATOM 660 O O . VAL A 1 94 ? 11.662 4.930 -11.112 1.00 91.44 94 VAL A O 1
ATOM 663 N N . PRO A 1 95 ? 11.719 6.831 -12.317 1.00 93.00 95 PRO A N 1
ATOM 664 C CA . PRO A 1 95 ? 10.948 7.582 -11.340 1.00 93.00 95 PRO A CA 1
ATOM 665 C C . PRO A 1 95 ? 9.499 7.086 -11.327 1.00 93.00 95 PRO A C 1
ATOM 667 O O . PRO A 1 95 ? 8.904 6.867 -12.380 1.00 93.00 95 PRO A O 1
ATOM 670 N N . VAL A 1 96 ? 8.932 6.945 -10.134 1.00 93.69 96 VAL A N 1
ATOM 671 C CA . VAL A 1 96 ? 7.532 6.567 -9.934 1.00 93.69 96 VAL A CA 1
ATOM 672 C C . VAL A 1 96 ? 6.846 7.585 -9.036 1.00 93.69 96 VAL A C 1
ATOM 674 O O . VAL A 1 96 ? 7.389 7.979 -7.999 1.00 93.69 96 VAL A O 1
ATOM 677 N N . THR A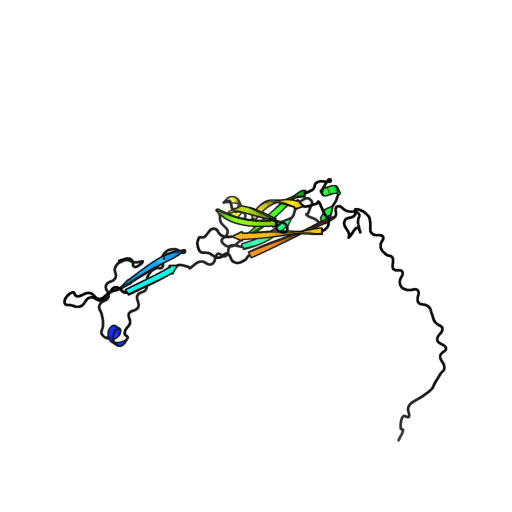 1 97 ? 5.649 7.997 -9.434 1.00 94.56 97 THR A N 1
ATOM 678 C CA . THR A 1 97 ? 4.766 8.850 -8.638 1.00 94.56 97 THR A CA 1
ATOM 679 C C . THR A 1 97 ? 3.609 8.010 -8.118 1.00 94.56 97 THR A C 1
ATOM 681 O O . THR A 1 97 ? 2.955 7.300 -8.879 1.00 94.56 97 THR A O 1
ATOM 684 N N . ILE A 1 98 ? 3.362 8.067 -6.811 1.00 94.12 98 ILE A N 1
ATOM 685 C CA . ILE A 1 98 ? 2.316 7.297 -6.136 1.00 94.12 98 ILE A CA 1
ATOM 686 C C . ILE A 1 98 ? 1.348 8.277 -5.487 1.00 94.12 98 ILE A C 1
ATOM 688 O O . ILE A 1 98 ? 1.729 9.020 -4.583 1.00 94.12 98 ILE A O 1
ATOM 692 N N . GLY A 1 99 ? 0.095 8.265 -5.932 1.00 92.38 99 GLY A N 1
ATOM 693 C CA . GLY A 1 99 ? -0.964 9.096 -5.364 1.00 92.38 99 GLY A CA 1
ATOM 694 C C . GLY A 1 99 ? -1.512 8.511 -4.063 1.00 92.38 99 GLY A C 1
ATOM 695 O O . GLY A 1 99 ? -1.765 7.307 -3.976 1.00 92.38 99 GLY A O 1
ATOM 696 N N . LEU A 1 100 ? -1.731 9.364 -3.064 1.00 91.38 100 LEU A N 1
ATOM 697 C CA . LEU A 1 100 ? -2.232 9.000 -1.735 1.00 91.38 100 LEU A CA 1
ATOM 698 C C . LEU A 1 100 ? -3.552 9.716 -1.430 1.00 91.38 100 LEU A C 1
ATOM 700 O O . LEU A 1 100 ? -3.780 10.838 -1.878 1.00 91.38 100 LEU A O 1
ATOM 704 N N . ASN A 1 101 ? -4.430 9.098 -0.641 1.00 87.12 101 ASN A N 1
ATOM 705 C CA . ASN A 1 101 ? -5.637 9.749 -0.119 1.00 87.12 101 ASN A CA 1
ATOM 706 C C . ASN A 1 101 ? -6.179 9.065 1.151 1.00 87.12 101 ASN A C 1
ATOM 708 O O . ASN A 1 101 ? -5.645 8.064 1.629 1.00 87.12 101 ASN A O 1
ATOM 712 N N . GLY A 1 102 ? -7.282 9.605 1.680 1.00 85.06 102 GLY A N 1
ATOM 713 C CA . GLY A 1 102 ? -7.947 9.073 2.869 1.00 85.06 102 GLY A CA 1
ATOM 714 C C . GLY A 1 102 ? -7.146 9.364 4.135 1.00 85.06 102 GLY A C 1
ATOM 715 O O . GLY A 1 102 ? -6.619 10.461 4.290 1.00 85.06 102 GLY A O 1
ATOM 716 N N . ASP A 1 103 ? -7.037 8.376 5.024 1.00 84.88 103 ASP A N 1
ATOM 717 C CA . ASP A 1 103 ? -6.359 8.509 6.325 1.00 84.88 103 ASP A CA 1
ATOM 718 C C . ASP A 1 103 ? -4.828 8.331 6.271 1.00 84.88 103 ASP A C 1
ATOM 720 O O . ASP A 1 103 ? -4.215 8.004 7.294 1.00 84.88 103 ASP A O 1
ATOM 724 N N . VAL A 1 104 ? -4.205 8.495 5.096 1.00 86.31 104 VAL A N 1
ATOM 725 C CA . VAL A 1 104 ? -2.743 8.403 4.970 1.00 86.31 104 VAL A CA 1
ATOM 726 C C . VAL A 1 104 ? -2.087 9.556 5.728 1.00 86.31 104 VAL A C 1
ATOM 728 O O . VAL A 1 104 ? -2.406 10.724 5.512 1.00 86.31 104 VAL A O 1
ATOM 731 N N . LYS A 1 105 ? -1.150 9.226 6.612 1.00 86.94 105 LYS A N 1
ATOM 732 C CA . LYS A 1 105 ? -0.422 10.180 7.460 1.00 86.94 105 LYS A CA 1
ATOM 733 C C . LYS A 1 105 ? 1.050 9.804 7.590 1.00 86.94 105 LYS A C 1
ATOM 735 O O . LYS A 1 105 ? 1.466 8.701 7.238 1.00 86.94 105 LYS A O 1
ATOM 740 N N . GLU A 1 106 ? 1.824 10.723 8.158 1.00 91.06 106 GLU A N 1
ATOM 741 C CA . GLU A 1 106 ? 3.212 10.466 8.535 1.00 91.06 106 GLU A CA 1
ATOM 742 C C . GLU A 1 106 ? 3.340 9.180 9.369 1.00 91.06 106 GLU A C 1
ATOM 744 O O . GLU A 1 106 ? 2.580 8.943 10.313 1.00 91.06 106 GLU A O 1
ATOM 749 N N . GLY A 1 107 ? 4.318 8.350 9.017 1.00 87.38 107 GLY A N 1
ATOM 750 C CA . GLY A 1 107 ? 4.581 7.069 9.660 1.00 87.38 107 GLY A CA 1
ATOM 751 C C . GLY A 1 107 ? 3.801 5.890 9.077 1.00 87.38 107 GLY A C 1
ATOM 752 O O . GLY A 1 107 ? 4.095 4.757 9.461 1.00 87.38 107 GLY A O 1
ATOM 753 N N . ASP A 1 108 ? 2.852 6.105 8.158 1.00 86.69 108 ASP A N 1
ATOM 754 C CA . ASP A 1 108 ? 2.235 5.019 7.383 1.00 86.69 108 ASP A CA 1
ATOM 755 C C . ASP A 1 108 ? 3.259 4.347 6.450 1.00 86.69 108 ASP A C 1
ATOM 757 O O . ASP A 1 108 ? 4.278 4.941 6.096 1.00 86.69 108 ASP A O 1
ATOM 761 N N . THR A 1 109 ? 3.026 3.088 6.069 1.00 88.06 109 THR A N 1
ATOM 762 C CA . THR A 1 109 ? 3.956 2.320 5.222 1.00 88.06 109 THR A CA 1
ATOM 763 C C . THR A 1 109 ? 3.354 2.068 3.846 1.00 88.06 109 THR A C 1
ATOM 765 O O . THR A 1 109 ? 2.315 1.420 3.725 1.00 88.06 109 THR A O 1
ATOM 768 N N . VAL A 1 110 ? 4.029 2.515 2.792 1.00 89.31 110 VAL A N 1
ATOM 769 C CA . VAL A 1 110 ? 3.701 2.178 1.401 1.00 89.31 110 VAL A CA 1
ATOM 770 C C . VAL A 1 110 ? 4.594 1.034 0.943 1.00 89.31 110 VAL A C 1
ATOM 772 O O . VAL A 1 110 ? 5.812 1.093 1.077 1.00 89.31 110 VAL A O 1
ATOM 775 N N . THR A 1 111 ? 3.989 -0.025 0.415 1.00 89.88 111 THR A N 1
ATOM 776 C CA . THR A 1 111 ? 4.688 -1.165 -0.184 1.00 89.88 111 THR A CA 1
ATOM 777 C C . THR A 1 111 ? 4.608 -1.062 -1.698 1.00 89.88 111 THR A C 1
ATOM 779 O O . THR A 1 111 ? 3.514 -0.967 -2.258 1.00 89.88 111 THR A O 1
ATOM 782 N N . ILE A 1 112 ? 5.767 -1.099 -2.344 1.00 91.50 112 ILE A N 1
ATOM 783 C CA . ILE A 1 112 ? 5.946 -1.077 -3.791 1.00 91.50 112 ILE A CA 1
ATOM 784 C C . ILE A 1 112 ? 6.400 -2.474 -4.217 1.00 91.50 112 ILE A C 1
ATOM 786 O O . ILE A 1 112 ? 7.348 -3.016 -3.656 1.00 91.50 112 ILE A O 1
ATOM 790 N N . ASP A 1 113 ? 5.713 -3.055 -5.188 1.00 91.75 113 ASP A N 1
ATOM 791 C CA . ASP A 1 113 ? 5.973 -4.373 -5.753 1.00 91.75 113 ASP A CA 1
ATOM 792 C C . ASP A 1 113 ? 6.340 -4.228 -7.232 1.00 91.75 113 ASP A C 1
ATOM 794 O O . ASP A 1 113 ? 5.502 -3.851 -8.053 1.00 91.75 113 ASP A O 1
ATOM 798 N N . VAL A 1 114 ? 7.590 -4.536 -7.570 1.00 91.25 114 VAL A N 1
ATOM 799 C CA . VAL A 1 114 ? 8.072 -4.610 -8.952 1.00 91.25 114 VAL A CA 1
ATOM 800 C C . VAL A 1 114 ? 8.162 -6.082 -9.339 1.00 91.25 114 VAL A C 1
ATOM 802 O O . VAL A 1 114 ? 9.140 -6.766 -9.027 1.00 91.25 114 VAL A O 1
ATOM 805 N N . ASN A 1 115 ? 7.120 -6.584 -10.002 1.00 85.56 115 ASN A N 1
ATOM 806 C CA . ASN A 1 115 ? 7.022 -7.963 -10.495 1.00 85.56 115 ASN A CA 1
ATOM 807 C C . ASN A 1 115 ? 7.411 -9.060 -9.470 1.00 85.56 115 ASN A C 1
ATOM 809 O O . ASN A 1 115 ? 8.103 -10.027 -9.797 1.00 85.56 115 ASN A O 1
ATOM 813 N N . GLY A 1 116 ? 6.987 -8.909 -8.216 1.00 86.50 116 GLY A N 1
ATOM 814 C CA . GLY A 1 116 ? 7.263 -9.805 -7.090 1.00 86.50 116 GLY A CA 1
ATOM 815 C C . GLY A 1 116 ? 8.401 -9.348 -6.170 1.00 86.50 116 GLY A C 1
ATOM 816 O O . GLY A 1 116 ? 8.602 -9.954 -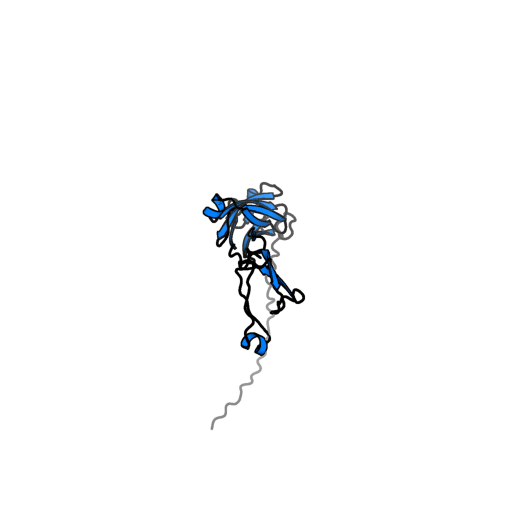5.114 1.00 86.50 116 GLY A O 1
ATOM 817 N N . THR A 1 117 ? 9.146 -8.302 -6.536 1.00 89.19 117 THR A N 1
ATOM 818 C CA . THR A 1 117 ? 10.194 -7.717 -5.689 1.00 89.19 117 THR A CA 1
ATOM 819 C C . THR A 1 117 ? 9.610 -6.587 -4.854 1.00 89.19 117 THR A C 1
ATOM 821 O O . THR A 1 117 ? 9.217 -5.553 -5.390 1.00 89.19 117 THR A O 1
ATOM 824 N N . LEU A 1 118 ? 9.568 -6.784 -3.536 1.00 90.88 118 LEU A N 1
ATOM 825 C CA . LEU A 1 118 ? 8.948 -5.850 -2.600 1.00 90.88 118 LEU A CA 1
ATOM 826 C C . LEU A 1 118 ? 9.953 -4.847 -2.026 1.00 90.88 118 LEU A C 1
ATOM 828 O O . LEU A 1 118 ? 11.022 -5.229 -1.551 1.00 90.88 118 LEU A O 1
ATOM 832 N N . SER A 1 119 ? 9.531 -3.588 -1.972 1.00 89.62 119 SER A N 1
ATOM 833 C CA . SER A 1 119 ? 10.204 -2.470 -1.310 1.00 89.62 119 SER A CA 1
ATOM 834 C C . SER A 1 119 ? 9.202 -1.702 -0.453 1.00 89.62 119 SER A C 1
ATOM 836 O O . SER A 1 119 ? 8.017 -1.644 -0.775 1.00 89.62 119 SER A O 1
ATOM 838 N N . THR A 1 120 ? 9.655 -1.091 0.639 1.00 91.12 120 THR A N 1
ATOM 839 C CA . THR A 1 120 ? 8.788 -0.317 1.542 1.00 91.12 120 THR A CA 1
ATOM 840 C C . THR A 1 120 ? 9.286 1.109 1.702 1.00 91.12 120 THR A C 1
ATOM 842 O O . THR A 1 120 ? 10.490 1.325 1.835 1.00 91.12 120 THR A O 1
ATOM 845 N N . HIS A 1 121 ? 8.357 2.057 1.776 1.00 91.38 121 HIS A N 1
ATOM 846 C CA . HIS A 1 121 ? 8.609 3.466 2.055 1.00 91.38 121 HIS A CA 1
ATOM 847 C C . HIS A 1 121 ? 7.763 3.929 3.239 1.00 91.38 121 HIS A C 1
ATOM 849 O O . HIS A 1 121 ? 6.563 3.654 3.289 1.00 91.38 121 HIS A O 1
ATOM 855 N N . THR A 1 122 ? 8.379 4.632 4.187 1.00 92.62 122 THR A N 1
ATOM 856 C CA . THR A 1 122 ? 7.654 5.259 5.297 1.00 92.62 122 THR A CA 1
ATOM 857 C C . THR A 1 122 ? 7.224 6.655 4.877 1.00 92.62 122 THR A C 1
ATOM 859 O O . THR A 1 122 ? 8.073 7.484 4.556 1.00 92.62 122 THR A O 1
ATOM 862 N N . VAL A 1 123 ? 5.920 6.919 4.921 1.00 92.44 123 VAL A N 1
ATOM 863 C CA . VAL A 1 123 ? 5.332 8.213 4.565 1.00 92.44 123 VAL A CA 1
ATOM 864 C C . VAL A 1 123 ? 5.855 9.297 5.505 1.00 92.44 123 VAL A C 1
ATOM 866 O O . VAL A 1 123 ? 5.752 9.178 6.728 1.00 92.44 123 VAL A O 1
ATOM 869 N N . THR A 1 124 ? 6.392 10.371 4.939 1.00 94.88 124 THR A N 1
ATOM 870 C CA . THR A 1 124 ? 6.807 11.574 5.673 1.00 94.88 124 THR A CA 1
ATOM 871 C C . THR A 1 124 ? 5.648 12.563 5.836 1.00 94.88 124 THR A C 1
ATOM 873 O O . THR A 1 124 ? 4.631 12.473 5.145 1.00 94.88 124 THR A O 1
ATOM 876 N N . ALA A 1 125 ? 5.791 13.547 6.732 1.00 93.50 125 ALA A N 1
ATOM 877 C CA . ALA A 1 125 ? 4.793 14.608 6.895 1.00 93.50 125 ALA A CA 1
ATOM 878 C C . ALA A 1 125 ? 4.529 15.376 5.589 1.00 93.50 125 ALA A C 1
ATOM 880 O O . ALA A 1 125 ? 3.380 15.677 5.265 1.00 93.50 125 ALA A O 1
ATOM 881 N N . ASP A 1 126 ? 5.583 15.673 4.827 1.00 96.25 126 ASP A N 1
ATOM 882 C CA . ASP A 1 126 ? 5.472 16.428 3.579 1.00 96.25 126 ASP A CA 1
ATOM 883 C C . ASP A 1 126 ? 4.734 15.632 2.496 1.00 96.25 126 ASP A C 1
ATOM 885 O O . ASP A 1 126 ? 3.867 16.184 1.825 1.00 96.25 126 ASP A O 1
ATOM 889 N N . GLU A 1 127 ? 5.001 14.331 2.367 1.00 95.69 127 GLU A N 1
ATOM 890 C CA . GLU A 1 127 ? 4.321 13.451 1.403 1.00 95.69 127 GLU A CA 1
ATOM 891 C C . GLU A 1 127 ? 2.845 13.244 1.749 1.00 95.69 127 GLU A C 1
ATOM 893 O O . GLU A 1 127 ? 1.990 13.281 0.863 1.00 95.69 127 GLU A O 1
ATOM 898 N N . ALA A 1 128 ? 2.527 13.087 3.040 1.00 91.31 128 ALA A N 1
ATOM 899 C CA . ALA A 1 128 ? 1.143 13.025 3.501 1.00 91.31 128 ALA A CA 1
ATOM 900 C C . ALA A 1 128 ? 0.388 14.320 3.158 1.00 91.31 128 ALA A C 1
ATOM 902 O O . ALA A 1 128 ? -0.715 14.273 2.618 1.00 91.31 128 ALA A O 1
ATOM 903 N N . ASN A 1 129 ? 1.007 15.483 3.392 1.00 93.31 129 ASN A N 1
ATOM 904 C CA . ASN A 1 129 ? 0.422 16.780 3.041 1.00 93.31 129 ASN A CA 1
ATOM 905 C C . ASN A 1 129 ? 0.294 16.974 1.520 1.00 93.31 129 ASN A C 1
ATOM 907 O O . ASN A 1 129 ? -0.703 17.520 1.039 1.00 93.31 129 ASN A O 1
ATOM 911 N N . ALA A 1 130 ? 1.286 16.521 0.753 1.00 95.56 130 ALA A N 1
ATOM 912 C CA . ALA A 1 130 ? 1.298 16.592 -0.705 1.00 95.56 130 ALA A CA 1
ATOM 913 C C . ALA A 1 130 ? 0.371 15.564 -1.370 1.00 95.56 130 ALA A C 1
ATOM 915 O O . ALA A 1 130 ? 0.099 15.693 -2.563 1.00 95.56 130 ALA A O 1
ATOM 916 N N . HIS A 1 131 ? -0.122 14.573 -0.618 1.00 93.31 131 HIS A N 1
ATOM 917 C CA . HIS A 1 131 ? -0.914 13.451 -1.127 1.00 93.31 131 HIS A CA 1
ATOM 918 C C . HIS A 1 131 ? -0.189 12.659 -2.228 1.00 93.31 131 HIS A C 1
ATOM 920 O O . HIS A 1 131 ? -0.816 12.101 -3.131 1.00 93.31 131 HIS A O 1
ATOM 926 N N . SER A 1 132 ? 1.143 12.634 -2.181 1.00 94.12 132 SER A N 1
ATOM 927 C CA . SER A 1 132 ? 1.968 12.025 -3.219 1.00 94.12 132 SER A CA 1
ATOM 928 C C . SER A 1 132 ? 3.328 11.610 -2.672 1.00 94.12 132 SER A C 1
ATOM 930 O O . SER A 1 132 ? 3.913 12.317 -1.850 1.00 94.12 132 SER A O 1
ATOM 932 N N . ILE A 1 133 ? 3.833 10.481 -3.163 1.00 93.88 133 ILE A N 1
ATOM 933 C CA . ILE A 1 133 ? 5.218 10.039 -2.987 1.00 93.88 133 ILE A CA 1
ATOM 934 C C . ILE A 1 133 ? 5.880 10.014 -4.357 1.00 93.88 133 ILE A C 1
ATOM 936 O O . ILE A 1 133 ? 5.344 9.436 -5.302 1.00 93.88 133 ILE A O 1
ATOM 940 N N . THR A 1 134 ? 7.082 10.573 -4.442 1.00 94.19 134 THR A N 1
ATOM 941 C CA . THR A 1 134 ? 7.968 10.408 -5.596 1.00 94.19 134 THR A CA 1
ATOM 942 C C . THR A 1 134 ? 9.149 9.544 -5.193 1.00 94.19 134 THR A C 1
ATOM 944 O O . THR A 1 134 ? 9.928 9.928 -4.319 1.00 94.19 134 THR A O 1
ATOM 947 N N . ALA A 1 135 ? 9.297 8.394 -5.836 1.00 91.62 135 ALA A N 1
ATOM 948 C CA . ALA A 1 135 ? 10.381 7.456 -5.586 1.00 91.62 135 ALA A CA 1
ATOM 949 C C . ALA A 1 135 ? 11.063 7.061 -6.901 1.00 91.62 135 ALA A C 1
ATOM 951 O O . ALA A 1 135 ? 10.728 7.552 -7.979 1.00 91.62 135 ALA A O 1
ATOM 952 N N . SER A 1 136 ? 12.044 6.170 -6.820 1.00 92.12 136 SER A N 1
ATOM 953 C CA . SER A 1 136 ? 12.601 5.504 -7.994 1.00 92.12 136 SER A CA 1
ATOM 954 C C . SER A 1 136 ? 12.591 4.004 -7.767 1.00 92.12 136 SER A C 1
ATOM 956 O O . SER A 1 136 ? 12.865 3.535 -6.661 1.00 92.12 136 SER A O 1
ATOM 958 N N . VAL A 1 137 ? 12.237 3.271 -8.812 1.00 92.19 137 VAL A N 1
ATOM 959 C CA . VAL A 1 137 ? 12.198 1.811 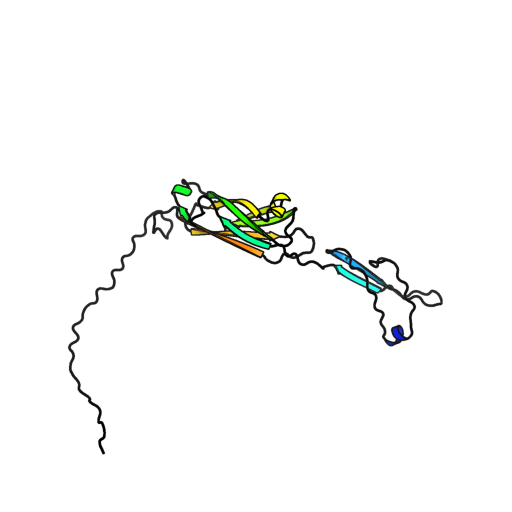-8.831 1.00 92.19 137 VAL A CA 1
ATOM 960 C C . VAL A 1 137 ? 13.123 1.304 -9.918 1.00 92.19 137 VAL A C 1
ATOM 962 O O . VAL A 1 137 ? 13.202 1.886 -10.997 1.00 92.19 137 VAL A O 1
ATOM 965 N N . ASP A 1 138 ? 13.818 0.208 -9.643 1.00 91.94 138 ASP A N 1
ATOM 966 C CA . ASP A 1 138 ? 14.654 -0.433 -10.648 1.00 91.94 138 ASP A CA 1
ATOM 967 C C . ASP A 1 138 ? 13.805 -1.413 -11.459 1.00 91.94 138 ASP A C 1
ATOM 969 O O . ASP A 1 138 ? 13.330 -2.429 -10.946 1.00 91.94 138 ASP A O 1
ATOM 973 N N . ILE A 1 139 ? 13.607 -1.096 -12.737 1.00 88.75 139 ILE A N 1
ATOM 974 C CA . ILE A 1 139 ? 12.909 -1.954 -13.690 1.00 88.75 139 ILE A CA 1
ATOM 975 C C . ILE A 1 139 ? 13.932 -2.913 -14.306 1.00 88.75 139 ILE A C 1
ATOM 977 O O . ILE A 1 139 ? 14.892 -2.446 -14.924 1.00 88.75 139 ILE A O 1
ATOM 981 N N . PRO A 1 140 ? 13.775 -4.240 -14.149 1.00 87.12 140 PRO A N 1
ATOM 982 C CA . PRO A 1 140 ? 14.683 -5.201 -14.759 1.00 87.12 140 PRO A CA 1
ATOM 983 C C . PRO A 1 140 ? 14.567 -5.141 -16.283 1.00 87.12 140 PRO A C 1
ATOM 985 O O . PRO A 1 140 ? 13.472 -5.230 -16.828 1.00 87.12 140 PRO A O 1
ATOM 988 N N . SER A 1 141 ? 15.707 -5.038 -16.962 1.00 82.12 141 SER A N 1
ATOM 989 C CA . SER A 1 141 ? 15.807 -4.902 -18.422 1.00 82.12 141 SER A CA 1
ATOM 990 C C . SER A 1 141 ? 16.599 -6.031 -19.085 1.00 82.12 141 SER A C 1
ATOM 992 O O . SER A 1 141 ? 16.943 -5.965 -20.261 1.00 82.12 141 SER A O 1
ATOM 994 N N . SER A 1 142 ? 16.908 -7.083 -18.325 1.00 75.50 142 SER A N 1
ATOM 995 C CA . SER A 1 142 ? 17.665 -8.249 -18.798 1.00 75.50 142 SER A CA 1
ATOM 996 C C . SER A 1 142 ? 16.898 -9.130 -19.793 1.00 75.50 142 SER A C 1
ATOM 998 O O . SER A 1 142 ? 17.515 -9.950 -20.476 1.00 75.50 142 SER A O 1
ATOM 1000 N N . GLN A 1 143 ? 15.573 -8.979 -19.877 1.00 70.12 143 GLN A N 1
ATOM 1001 C CA . GLN A 1 143 ? 14.702 -9.702 -20.800 1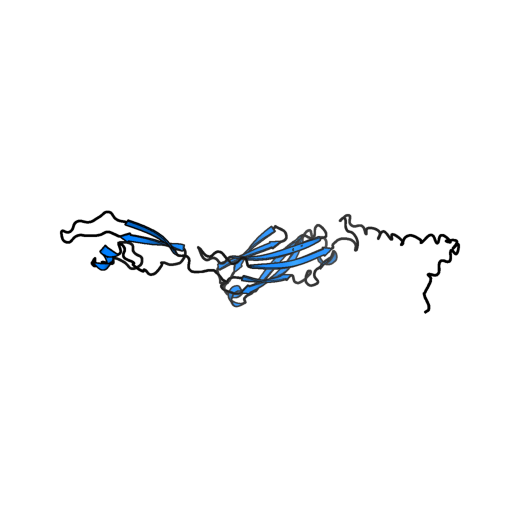.00 70.12 143 GLN A CA 1
ATOM 1002 C C . GLN A 1 143 ? 13.546 -8.814 -21.251 1.00 70.12 143 GLN A C 1
ATOM 1004 O O . GLN A 1 143 ? 13.064 -7.982 -20.483 1.00 70.12 143 GLN A O 1
ATOM 1009 N N . ASP A 1 144 ? 13.086 -9.051 -22.475 1.00 78.19 144 ASP A N 1
ATOM 1010 C CA . ASP A 1 144 ? 11.909 -8.385 -23.014 1.00 78.19 144 ASP A CA 1
ATOM 1011 C C . ASP A 1 144 ? 10.636 -8.907 -22.328 1.00 78.19 144 ASP A C 1
ATOM 1013 O O . ASP A 1 144 ? 10.528 -10.092 -21.986 1.00 78.19 144 ASP A O 1
ATOM 1017 N N . GLY A 1 145 ? 9.658 -8.025 -22.128 1.00 80.38 145 GLY A N 1
ATOM 1018 C CA . GLY A 1 145 ? 8.381 -8.372 -21.510 1.00 80.38 145 GLY A CA 1
ATOM 1019 C C . GLY A 1 145 ? 7.737 -7.234 -20.724 1.00 80.38 145 GLY A C 1
ATOM 1020 O O . GLY A 1 145 ? 8.300 -6.158 -20.550 1.00 80.38 145 GLY A O 1
ATOM 1021 N N . THR A 1 146 ? 6.522 -7.487 -20.240 1.00 84.31 146 THR A N 1
ATOM 1022 C CA . THR A 1 146 ? 5.789 -6.541 -19.392 1.00 84.31 146 THR A CA 1
ATOM 1023 C C . THR A 1 146 ? 6.298 -6.613 -17.958 1.00 84.31 146 THR A C 1
ATOM 1025 O O . THR A 1 146 ? 6.263 -7.676 -17.332 1.00 84.31 146 THR A O 1
ATOM 1028 N N . VAL A 1 147 ? 6.707 -5.471 -17.415 1.00 83.44 147 VAL A N 1
ATOM 1029 C CA . VAL A 1 147 ? 6.984 -5.293 -15.990 1.00 83.44 147 VAL A CA 1
ATOM 1030 C C . VAL A 1 147 ? 5.840 -4.498 -15.377 1.00 83.44 147 VAL A C 1
ATOM 1032 O O . VAL A 1 147 ? 5.547 -3.391 -15.812 1.00 83.44 147 VAL A O 1
ATOM 1035 N N . VAL A 1 148 ? 5.202 -5.067 -14.353 1.00 82.50 148 VAL A N 1
ATOM 1036 C CA . VAL A 1 148 ? 4.120 -4.410 -13.609 1.00 82.50 148 VAL A CA 1
ATOM 1037 C C . VAL A 1 148 ? 4.670 -3.886 -12.288 1.00 82.50 148 VAL A C 1
ATOM 1039 O O . VAL A 1 148 ? 5.248 -4.652 -11.509 1.00 82.50 148 VAL A O 1
ATOM 1042 N N . VAL A 1 149 ? 4.445 -2.602 -12.027 1.00 85.81 149 VAL A N 1
ATOM 1043 C CA . VAL A 1 149 ? 4.749 -1.930 -10.765 1.00 85.81 149 VAL A CA 1
ATOM 1044 C C . VAL A 1 149 ? 3.445 -1.683 -10.029 1.00 85.81 149 VAL A C 1
ATOM 1046 O O . VAL A 1 149 ? 2.569 -0.966 -10.501 1.00 85.81 149 VAL A O 1
ATOM 1049 N N . LYS A 1 150 ? 3.299 -2.283 -8.853 1.00 83.12 150 LYS A N 1
ATOM 1050 C CA . LYS A 1 150 ? 2.126 -2.109 -7.995 1.00 83.12 150 LYS A CA 1
ATOM 1051 C C . LYS A 1 150 ? 2.531 -1.342 -6.754 1.00 83.12 150 LYS A C 1
ATOM 1053 O O . LYS A 1 150 ? 3.590 -1.590 -6.191 1.00 83.12 150 LYS A O 1
ATOM 1058 N N . ALA A 1 151 ? 1.668 -0.460 -6.283 1.00 79.19 151 ALA A N 1
ATOM 1059 C CA . ALA A 1 151 ? 1.805 0.149 -4.972 1.00 79.19 151 ALA A CA 1
ATOM 1060 C C . ALA A 1 151 ? 0.571 -0.161 -4.132 1.00 79.19 151 ALA A C 1
ATOM 1062 O O . ALA A 1 151 ? -0.549 -0.260 -4.639 1.00 79.19 151 ALA A O 1
ATOM 1063 N N . SER A 1 152 ? 0.783 -0.319 -2.834 1.00 82.19 152 SER A N 1
ATOM 1064 C CA . SER A 1 152 ? -0.263 -0.478 -1.827 1.00 82.19 152 SER A CA 1
ATOM 1065 C C . SER A 1 152 ? 0.143 0.261 -0.560 1.00 82.19 152 SER A C 1
ATOM 1067 O O . SER A 1 152 ? 1.332 0.415 -0.285 1.00 82.19 152 SER A O 1
ATOM 1069 N N . VAL A 1 153 ? -0.831 0.720 0.220 1.00 80.31 153 VAL A N 1
ATOM 1070 C CA . VAL A 1 153 ? -0.575 1.417 1.485 1.00 80.31 153 VAL A CA 1
ATOM 1071 C C . VAL A 1 153 ? -1.112 0.614 2.659 1.00 80.31 153 VAL A C 1
ATOM 1073 O O . VAL A 1 153 ? -2.199 0.043 2.608 1.00 80.31 153 VAL A O 1
ATOM 1076 N N . THR A 1 154 ? -0.328 0.570 3.727 1.00 73.62 154 THR A N 1
ATOM 1077 C CA . THR A 1 154 ? -0.694 0.009 5.023 1.00 73.62 154 THR A CA 1
ATOM 1078 C C . THR A 1 154 ? -0.627 1.126 6.056 1.00 73.62 154 THR A C 1
ATOM 1080 O O . THR A 1 154 ? 0.445 1.666 6.330 1.00 73.62 154 THR A O 1
ATOM 1083 N N . ALA A 1 155 ? -1.777 1.482 6.632 1.00 63.91 155 ALA A N 1
ATOM 1084 C CA . ALA A 1 155 ? -1.839 2.459 7.713 1.00 63.91 155 ALA A CA 1
ATOM 1085 C C . ALA A 1 155 ? -1.244 1.875 9.003 1.00 63.91 155 ALA A C 1
ATOM 1087 O O . ALA A 1 155 ? -1.601 0.768 9.407 1.00 63.91 155 ALA A O 1
ATOM 1088 N N . THR A 1 156 ? -0.400 2.635 9.701 1.00 60.00 156 THR A N 1
ATOM 1089 C CA . THR A 1 156 ? 0.352 2.172 10.889 1.00 60.00 156 THR A CA 1
ATOM 1090 C C . THR A 1 156 ? -0.496 2.124 12.171 1.00 60.00 156 THR A C 1
ATOM 1092 O O . THR A 1 156 ? 0.019 2.157 13.284 1.00 60.00 156 THR A O 1
ATOM 1095 N N . ALA A 1 157 ? -1.823 2.030 12.071 1.00 51.25 157 ALA A N 1
ATOM 1096 C CA . ALA A 1 157 ? -2.657 1.875 13.259 1.00 51.25 157 ALA A CA 1
ATOM 1097 C C . ALA A 1 157 ? -2.668 0.406 13.713 1.00 51.25 157 ALA A C 1
ATOM 1099 O O . ALA A 1 157 ? -3.154 -0.477 13.005 1.00 51.25 157 ALA A O 1
ATOM 1100 N N . THR A 1 158 ? -2.164 0.148 14.922 1.00 48.41 158 THR A N 1
ATOM 1101 C CA . THR A 1 158 ? -2.369 -1.115 15.642 1.00 48.41 158 THR A CA 1
ATOM 1102 C C . THR A 1 158 ? -3.862 -1.437 15.694 1.00 48.41 158 THR A C 1
ATOM 1104 O O . THR A 1 158 ? -4.603 -0.788 16.424 1.00 48.41 158 THR A O 1
ATOM 1107 N N . GLY A 1 159 ? -4.304 -2.426 14.915 1.00 48.28 159 GLY A N 1
ATOM 1108 C CA . GLY A 1 159 ? -5.694 -2.900 14.901 1.00 48.28 159 GLY A CA 1
ATOM 1109 C C . GLY A 1 159 ? -6.538 -2.479 13.693 1.00 48.28 159 GLY A C 1
ATOM 1110 O O . GLY A 1 159 ? -7.630 -3.020 13.530 1.00 48.28 159 GLY A O 1
ATOM 1111 N N . ASN A 1 160 ? -6.040 -1.614 12.802 1.00 51.47 160 ASN A N 1
ATOM 1112 C CA . ASN A 1 160 ? -6.750 -1.303 11.559 1.00 51.47 160 ASN A CA 1
ATOM 1113 C C . ASN A 1 160 ? -6.250 -2.210 10.434 1.00 51.47 160 ASN A C 1
ATOM 1115 O O . ASN A 1 160 ? -5.120 -2.081 9.974 1.00 51.47 160 ASN A O 1
ATOM 1119 N N . THR A 1 161 ? -7.108 -3.099 9.939 1.00 47.72 161 THR A N 1
ATOM 1120 C CA . THR A 1 161 ? -6.921 -3.707 8.616 1.00 47.72 161 THR A CA 1
ATOM 1121 C C . THR A 1 161 ? -7.049 -2.604 7.562 1.00 47.72 161 THR A C 1
ATOM 1123 O O . THR A 1 161 ? -8.125 -2.002 7.481 1.00 47.72 161 THR A O 1
ATOM 1126 N N . PRO A 1 162 ? -6.004 -2.308 6.763 1.00 50.56 162 PRO A N 1
ATOM 1127 C CA . PRO A 1 162 ? -6.147 -1.405 5.631 1.00 50.56 162 PRO A CA 1
ATOM 1128 C C . PRO A 1 162 ? -7.216 -1.967 4.693 1.00 50.56 162 PRO A C 1
ATOM 1130 O O . PRO A 1 162 ? -7.262 -3.179 4.456 1.00 50.56 162 PRO A O 1
ATOM 1133 N N . ALA A 1 163 ? -8.071 -1.110 4.138 1.00 51.28 163 ALA A N 1
ATOM 1134 C CA . ALA A 1 163 ? -8.779 -1.498 2.928 1.00 51.28 163 ALA A CA 1
ATOM 1135 C C . ALA A 1 163 ? -7.718 -1.851 1.869 1.00 51.28 163 ALA A C 1
ATOM 1137 O O . ALA A 1 163 ? -6.725 -1.139 1.723 1.00 51.28 163 ALA A O 1
ATOM 1138 N N . ALA A 1 164 ? -7.877 -2.995 1.196 1.00 53.38 164 ALA A N 1
ATOM 1139 C CA . ALA A 1 164 ? -6.957 -3.450 0.160 1.00 53.38 164 ALA A CA 1
ATOM 1140 C C . ALA A 1 164 ? -7.003 -2.471 -1.022 1.00 53.38 164 ALA A C 1
ATOM 1142 O O . ALA A 1 164 ? -7.784 -2.641 -1.953 1.00 53.38 164 ALA A O 1
ATOM 1143 N N . ASN A 1 165 ? -6.188 -1.426 -0.948 1.00 63.06 165 ASN A N 1
ATOM 1144 C CA . ASN A 1 165 ? -6.155 -0.340 -1.910 1.00 63.06 165 ASN A CA 1
ATOM 1145 C C . ASN A 1 165 ? -4.791 -0.384 -2.585 1.00 63.06 165 ASN A C 1
ATOM 1147 O O . ASN A 1 165 ? -3.779 0.028 -2.012 1.00 63.06 165 ASN A O 1
ATOM 1151 N N . SER A 1 166 ? -4.775 -0.964 -3.781 1.00 76.62 166 SER A N 1
ATOM 1152 C CA . SER A 1 166 ? -3.596 -1.035 -4.628 1.00 76.62 166 SER A CA 1
ATOM 1153 C C . SER A 1 166 ? -3.898 -0.369 -5.960 1.00 76.62 166 SER A C 1
ATOM 1155 O O . SER A 1 166 ? -4.973 -0.567 -6.527 1.00 76.62 166 SER A O 1
ATOM 1157 N N . ALA A 1 167 ? -2.938 0.408 -6.441 1.00 85.19 167 ALA A N 1
ATOM 1158 C CA . ALA A 1 167 ? -2.889 0.872 -7.814 1.00 85.19 167 ALA A CA 1
ATOM 1159 C C . ALA A 1 167 ? -1.639 0.294 -8.477 1.00 85.19 167 ALA A C 1
ATOM 1161 O O . ALA A 1 167 ? -0.720 -0.179 -7.802 1.00 85.19 167 ALA A O 1
ATOM 1162 N N . GLN A 1 168 ? -1.625 0.297 -9.800 1.00 88.50 168 GLN A N 1
ATOM 1163 C CA . GLN A 1 168 ? -0.534 -0.265 -10.573 1.00 88.50 168 GLN A CA 1
ATOM 1164 C C . GLN A 1 168 ? -0.347 0.500 -11.869 1.00 88.50 168 GLN A C 1
ATOM 1166 O O . GLN A 1 168 ? -1.301 1.087 -12.378 1.00 88.50 168 GLN A O 1
ATOM 1171 N N . ASP A 1 169 ? 0.866 0.411 -12.381 1.00 88.00 169 ASP A N 1
ATOM 1172 C CA . ASP A 1 169 ? 1.256 0.848 -13.709 1.00 88.00 169 ASP A CA 1
ATOM 1173 C C . ASP A 1 169 ? 2.171 -0.211 -14.328 1.00 88.00 169 ASP A C 1
ATOM 1175 O O . ASP A 1 169 ? 2.734 -1.054 -13.613 1.00 88.00 169 ASP A O 1
ATOM 1179 N N . ASP A 1 170 ? 2.298 -0.218 -15.645 1.00 87.38 170 ASP A N 1
ATOM 1180 C CA . ASP A 1 170 ? 3.115 -1.188 -16.357 1.00 87.38 170 ASP A CA 1
ATOM 1181 C C . ASP A 1 170 ? 3.929 -0.563 -17.482 1.00 87.38 170 ASP A C 1
ATOM 1183 O O . ASP A 1 170 ? 3.557 0.428 -18.100 1.00 87.38 170 ASP A O 1
ATOM 1187 N N . VAL A 1 171 ? 5.080 -1.173 -17.738 1.00 88.44 171 VAL A N 1
ATOM 1188 C CA . VAL A 1 171 ? 5.985 -0.786 -18.815 1.00 88.44 171 VAL A CA 1
ATOM 1189 C C . VAL A 1 171 ? 6.415 -2.028 -19.577 1.00 88.44 171 VAL A C 1
ATOM 1191 O O . VAL A 1 171 ? 6.637 -3.097 -18.996 1.00 88.44 171 VAL A O 1
ATOM 1194 N N . ILE A 1 172 ? 6.534 -1.905 -20.894 1.00 84.94 172 ILE A N 1
ATOM 1195 C CA . ILE A 1 172 ? 7.021 -2.974 -21.761 1.00 84.94 172 ILE A CA 1
ATOM 1196 C C . ILE A 1 172 ? 8.510 -2.764 -22.009 1.00 84.94 172 ILE A C 1
ATOM 1198 O O . ILE A 1 172 ? 8.921 -1.808 -22.660 1.00 84.94 172 ILE A O 1
ATOM 1202 N N . VAL A 1 173 ? 9.330 -3.691 -21.530 1.00 84.81 173 VAL A N 1
ATOM 1203 C CA . VAL A 1 173 ? 10.753 -3.742 -21.863 1.00 84.81 173 VAL A CA 1
ATOM 1204 C C . VAL A 1 173 ? 10.906 -4.399 -23.237 1.00 84.81 173 VAL A C 1
ATOM 1206 O O . VAL A 1 173 ? 10.481 -5.539 -23.426 1.00 84.81 173 VAL A O 1
ATOM 1209 N N . ASP A 1 174 ? 11.509 -3.680 -24.183 1.00 79.50 174 ASP A N 1
ATOM 1210 C CA . ASP A 1 174 ? 11.830 -4.139 -25.543 1.00 79.50 174 ASP A CA 1
ATOM 1211 C C . ASP A 1 174 ? 13.266 -3.721 -25.903 1.00 79.50 174 ASP A C 1
ATOM 1213 O O . ASP A 1 174 ? 13.542 -2.722 -26.577 1.00 79.50 174 ASP A O 1
ATOM 1217 N N . THR A 1 175 ? 14.224 -4.477 -25.377 1.00 74.75 175 THR A N 1
ATOM 1218 C CA . THR A 1 175 ? 15.659 -4.301 -25.645 1.00 74.75 175 THR A CA 1
ATOM 1219 C C . THR A 1 175 ? 16.142 -5.106 -26.849 1.00 74.75 175 THR A C 1
ATOM 1221 O O . THR A 1 175 ? 17.287 -4.941 -27.291 1.00 74.75 175 THR A O 1
ATOM 1224 N N . GLY A 1 176 ? 15.284 -5.985 -27.363 1.00 70.75 176 GLY A N 1
ATOM 1225 C CA . GLY A 1 176 ? 15.520 -6.823 -28.521 1.00 70.75 176 GLY A CA 1
ATOM 1226 C C . GLY A 1 176 ? 15.410 -6.088 -29.857 1.00 70.75 176 GLY A C 1
ATOM 1227 O O . GLY A 1 176 ? 15.355 -4.863 -29.974 1.00 70.75 176 GLY A O 1
ATOM 1228 N N . VAL A 1 177 ? 15.440 -6.877 -30.928 1.00 65.62 177 VAL A N 1
ATOM 1229 C CA . VAL A 1 177 ? 15.158 -6.379 -32.277 1.00 65.62 177 VAL A CA 1
ATOM 1230 C C . VAL A 1 177 ? 13.637 -6.351 -32.456 1.00 65.62 177 VAL A C 1
ATOM 1232 O O . VAL A 1 177 ? 13.009 -7.370 -32.182 1.00 65.62 177 VAL A O 1
ATOM 1235 N N . PRO A 1 178 ? 13.027 -5.290 -33.020 1.00 59.44 178 PRO A N 1
ATOM 1236 C CA . PRO A 1 178 ? 11.582 -5.259 -33.244 1.00 59.44 178 PRO A CA 1
ATOM 1237 C C . PRO A 1 178 ? 11.059 -6.512 -33.974 1.00 59.44 178 PRO A C 1
ATOM 1239 O O . PRO A 1 178 ? 11.422 -6.779 -35.130 1.00 59.44 178 PRO A O 1
ATOM 1242 N N . GLY A 1 179 ? 10.187 -7.271 -33.302 1.00 53.69 179 GLY A N 1
ATOM 1243 C CA . GLY A 1 179 ? 9.635 -8.546 -33.782 1.00 53.69 179 GLY A CA 1
ATOM 1244 C C . GLY A 1 179 ? 10.392 -9.807 -33.342 1.00 53.69 179 GLY A C 1
ATOM 1245 O O . GLY A 1 179 ? 10.095 -10.888 -33.850 1.00 53.69 179 GLY A O 1
ATOM 1246 N N . ASP A 1 180 ? 11.359 -9.687 -32.439 1.00 59.94 180 ASP A N 1
ATOM 1247 C CA . ASP A 1 180 ? 11.869 -10.789 -31.623 1.00 59.94 180 ASP A CA 1
ATOM 1248 C C . ASP A 1 180 ? 10.853 -11.097 -30.511 1.00 59.94 180 ASP A C 1
ATOM 1250 O O . ASP A 1 180 ? 10.485 -10.221 -29.739 1.00 59.94 180 ASP A O 1
ATOM 1254 N N . VAL A 1 181 ? 10.332 -12.324 -30.473 1.00 55.75 181 VAL A N 1
ATOM 1255 C CA . VAL A 1 181 ? 9.349 -12.763 -29.459 1.00 55.75 181 VAL A CA 1
ATOM 1256 C C . VAL A 1 181 ? 9.888 -13.893 -28.584 1.00 55.75 181 VAL A C 1
ATOM 1258 O O . VAL A 1 181 ? 9.174 -14.395 -27.717 1.00 55.75 181 VAL A O 1
ATOM 1261 N N . ASN A 1 182 ? 11.118 -14.343 -28.838 1.00 61.12 182 ASN A N 1
ATOM 1262 C CA . ASN A 1 182 ? 11.750 -15.468 -28.154 1.00 61.12 182 ASN A CA 1
ATOM 1263 C C . ASN A 1 182 ? 13.053 -15.080 -27.438 1.00 61.12 182 ASN A C 1
ATOM 1265 O O . ASN A 1 182 ? 13.694 -15.963 -26.865 1.00 61.12 182 ASN A O 1
ATOM 1269 N N . GLY A 1 183 ? 13.419 -13.794 -27.437 1.00 57.53 183 GLY A N 1
ATOM 1270 C CA . GLY A 1 183 ? 14.512 -13.236 -26.639 1.00 57.53 183 GLY A CA 1
ATOM 1271 C C . GLY A 1 183 ? 15.902 -13.663 -27.114 1.00 57.53 183 GLY A C 1
ATOM 1272 O O . GLY A 1 183 ? 16.856 -13.630 -26.334 1.00 57.53 183 GLY A O 1
ATOM 1273 N N . ASP A 1 184 ? 16.034 -14.100 -28.371 1.00 69.00 184 ASP A N 1
ATOM 1274 C CA . ASP A 1 184 ? 17.311 -14.547 -28.946 1.00 69.00 184 ASP A CA 1
ATOM 1275 C C . ASP A 1 184 ? 18.108 -13.420 -29.626 1.00 69.00 184 ASP A C 1
ATOM 1277 O O . ASP A 1 184 ? 19.200 -13.647 -30.158 1.00 69.00 184 ASP A O 1
ATOM 1281 N N . LYS A 1 185 ? 17.595 -12.189 -29.543 1.00 61.72 185 LYS A N 1
ATOM 1282 C CA . LYS A 1 185 ? 18.128 -10.957 -30.131 1.00 61.72 185 LYS A CA 1
ATOM 1283 C C . LYS A 1 185 ? 18.143 -10.992 -31.656 1.00 61.72 185 LYS A C 1
ATOM 1285 O O . LYS A 1 185 ? 18.938 -10.292 -32.292 1.00 61.72 185 LYS A O 1
ATOM 1290 N N . THR A 1 186 ? 17.261 -11.785 -32.262 1.00 58.09 186 THR A N 1
ATOM 1291 C CA . THR A 1 186 ? 17.055 -11.836 -33.707 1.00 58.09 186 THR A CA 1
ATOM 1292 C C . THR A 1 186 ? 15.605 -11.529 -34.054 1.00 58.09 186 THR A C 1
ATOM 1294 O O . THR A 1 186 ? 14.666 -11.979 -33.410 1.00 58.09 186 THR A O 1
ATOM 1297 N N . ARG A 1 187 ? 15.389 -10.766 -35.134 1.00 57.44 187 ARG A N 1
ATOM 1298 C CA . ARG A 1 187 ? 14.037 -10.595 -35.670 1.00 57.44 187 ARG A CA 1
ATOM 1299 C C . ARG A 1 187 ? 13.543 -11.965 -36.115 1.00 57.44 187 ARG A C 1
ATOM 1301 O O . ARG A 1 187 ? 14.033 -12.473 -37.131 1.00 57.44 187 ARG A O 1
ATOM 1308 N N . MET A 1 188 ? 12.533 -12.515 -35.441 1.00 52.88 188 MET A N 1
ATOM 1309 C CA . MET A 1 188 ? 11.799 -13.639 -36.003 1.00 52.88 188 MET A CA 1
ATOM 1310 C C . MET A 1 188 ? 11.294 -13.178 -37.366 1.00 52.88 188 MET A C 1
ATOM 1312 O O . MET A 1 188 ? 10.589 -12.169 -37.485 1.00 52.88 188 MET A O 1
ATOM 1316 N N . ALA A 1 189 ? 11.718 -13.857 -38.434 1.00 44.12 189 ALA A N 1
ATOM 1317 C CA . ALA A 1 189 ? 11.176 -13.579 -39.750 1.00 44.12 189 ALA A CA 1
ATOM 1318 C C . ALA A 1 189 ? 9.656 -13.652 -39.606 1.00 44.12 189 ALA A C 1
ATOM 1320 O O . ALA A 1 189 ? 9.139 -14.703 -39.224 1.00 44.12 189 ALA A O 1
ATOM 1321 N N . GLN A 1 190 ? 8.952 -12.540 -39.873 1.00 41.88 190 GLN A N 1
ATOM 1322 C CA . GLN A 1 190 ? 7.510 -12.579 -40.083 1.00 41.88 190 GLN A CA 1
ATOM 1323 C C . GLN A 1 190 ? 7.293 -13.760 -41.008 1.00 41.88 190 GLN A C 1
ATOM 1325 O O . GLN A 1 190 ? 7.732 -13.729 -42.164 1.00 41.88 190 GLN A O 1
ATOM 1330 N N . THR A 1 191 ? 6.698 -14.829 -40.482 1.00 35.44 191 THR A N 1
ATOM 1331 C CA . THR A 1 191 ? 6.268 -15.915 -41.334 1.00 35.44 191 THR A CA 1
ATOM 1332 C C . THR A 1 191 ? 5.165 -15.265 -42.135 1.00 35.44 191 THR A C 1
ATOM 1334 O O . THR A 1 191 ? 4.033 -15.124 -41.685 1.00 35.44 191 THR A O 1
ATOM 1337 N N . THR A 1 192 ? 5.530 -14.746 -43.302 1.00 36.16 192 THR A N 1
ATOM 1338 C CA . THR A 1 192 ? 4.594 -14.392 -44.343 1.00 36.16 192 THR A CA 1
ATOM 1339 C C . THR A 1 192 ? 4.026 -15.730 -44.777 1.00 36.16 192 THR A C 1
ATOM 1341 O O . THR A 1 192 ? 4.428 -16.323 -45.774 1.00 36.16 192 THR A O 1
ATOM 1344 N N . THR A 1 193 ? 3.104 -16.271 -43.979 1.00 33.66 193 THR A N 1
ATOM 1345 C CA . THR A 1 193 ? 2.146 -17.233 -44.483 1.00 33.66 193 THR A CA 1
ATOM 1346 C C . THR A 1 193 ? 1.374 -16.452 -45.527 1.00 33.66 193 THR A C 1
ATOM 1348 O O . THR A 1 193 ? 0.414 -15.744 -45.221 1.00 33.66 193 THR A O 1
ATOM 1351 N N . ALA A 1 194 ? 1.872 -16.492 -46.763 1.00 33.53 194 ALA A N 1
ATOM 1352 C CA . ALA A 1 194 ? 1.118 -16.062 -47.914 1.00 33.53 194 ALA A CA 1
ATOM 1353 C C . ALA A 1 194 ? -0.272 -16.698 -47.770 1.00 33.53 194 ALA A C 1
ATOM 1355 O O . ALA A 1 194 ? -0.342 -17.900 -47.476 1.00 33.53 194 ALA A O 1
ATOM 1356 N N . PRO A 1 195 ? -1.370 -15.934 -47.922 1.00 38.81 195 PRO A N 1
ATOM 1357 C CA . PRO A 1 195 ? -2.694 -16.533 -47.906 1.00 38.81 195 PRO A CA 1
ATOM 1358 C C . PRO A 1 195 ? -2.682 -17.693 -48.909 1.00 38.81 195 PRO A C 1
ATOM 1360 O O . PRO A 1 195 ? -2.067 -17.555 -49.978 1.00 38.81 195 PRO A O 1
ATOM 1363 N N . PRO A 1 196 ? -3.275 -18.853 -48.573 1.00 39.38 196 PRO A N 1
ATOM 1364 C CA . PRO A 1 196 ? -3.216 -20.018 -49.439 1.00 39.38 196 PRO A CA 1
ATOM 1365 C C . PRO A 1 196 ? -3.658 -19.594 -50.837 1.00 39.38 196 PRO A C 1
ATOM 1367 O O . PRO A 1 196 ? -4.750 -19.050 -51.003 1.00 39.38 196 PRO A O 1
ATOM 1370 N N . LYS A 1 197 ? -2.792 -19.793 -51.844 1.00 38.81 197 LYS A N 1
ATOM 1371 C CA . LYS A 1 197 ? -3.158 -19.570 -53.245 1.00 38.81 197 LYS A CA 1
ATOM 1372 C C . LYS A 1 197 ? -4.446 -20.344 -53.488 1.00 38.81 197 LYS A C 1
ATOM 1374 O O . LYS A 1 197 ? -4.428 -21.575 -53.505 1.00 38.81 197 LYS A O 1
ATOM 1379 N N . THR A 1 198 ? -5.555 -19.633 -53.670 1.00 37.25 198 THR A N 1
ATOM 1380 C CA . THR A 1 198 ? -6.830 -20.234 -54.044 1.00 37.25 198 THR A CA 1
ATOM 1381 C C . THR A 1 198 ? -6.618 -20.979 -55.355 1.00 37.25 198 THR A C 1
ATOM 1383 O O . THR A 1 198 ? -6.546 -20.378 -56.427 1.00 37.25 198 THR A O 1
ATOM 1386 N N . VAL A 1 199 ? -6.487 -22.306 -55.282 1.00 39.69 199 VAL A N 1
ATOM 1387 C CA . VAL A 1 199 ? -6.540 -23.169 -56.458 1.00 39.69 199 VAL A CA 1
ATOM 1388 C C . VAL A 1 199 ? -7.958 -23.045 -56.989 1.00 39.69 199 VAL A C 1
ATOM 1390 O O . VAL A 1 199 ? -8.896 -23.643 -56.463 1.00 39.69 199 VAL A O 1
ATOM 1393 N N . ARG A 1 200 ? -8.128 -22.217 -58.017 1.00 43.94 200 ARG A N 1
ATOM 1394 C CA . ARG A 1 200 ? -9.393 -22.025 -58.717 1.00 43.94 200 ARG A CA 1
ATOM 1395 C C . ARG A 1 200 ? -9.703 -23.309 -59.490 1.00 43.94 200 ARG A C 1
ATOM 1397 O O . ARG A 1 200 ? -9.386 -23.432 -60.670 1.00 43.94 200 ARG A O 1
ATOM 1404 N N . ARG A 1 201 ? -10.277 -24.305 -58.810 1.00 48.59 201 ARG A N 1
ATOM 1405 C CA . ARG A 1 201 ? -10.835 -25.491 -59.466 1.00 48.59 201 ARG A CA 1
ATOM 1406 C C . ARG A 1 201 ? -12.019 -25.003 -60.300 1.00 48.59 201 ARG A C 1
ATOM 1408 O O . ARG A 1 201 ? -12.975 -24.468 -59.747 1.00 48.59 201 ARG A O 1
ATOM 1415 N N . LYS A 1 202 ? -11.936 -25.129 -61.629 1.00 37.31 202 LYS A N 1
ATOM 1416 C CA . LYS A 1 202 ? -13.081 -24.927 -62.527 1.00 37.31 202 LYS A CA 1
ATOM 1417 C C . LYS A 1 202 ? -14.165 -25.931 -62.124 1.00 37.31 202 LYS A C 1
ATOM 1419 O O . LYS A 1 202 ? -14.045 -27.111 -62.438 1.00 37.31 202 LYS A O 1
ATOM 1424 N N . SER A 1 203 ? -15.192 -25.487 -61.408 1.00 44.88 203 SER A N 1
ATOM 1425 C CA . SER A 1 203 ? -16.405 -26.272 -61.218 1.00 44.88 203 SER A CA 1
ATOM 1426 C C . SER A 1 203 ? -17.184 -26.264 -62.534 1.00 44.88 203 SER A C 1
ATOM 1428 O O . SER A 1 203 ? -17.635 -25.223 -63.009 1.00 44.88 203 SER A O 1
ATOM 1430 N N . ALA A 1 204 ? -17.300 -27.433 -63.162 1.00 43.12 204 ALA A N 1
ATOM 1431 C CA . ALA A 1 204 ? -18.254 -27.651 -64.238 1.00 43.12 204 ALA A CA 1
ATOM 1432 C C . ALA A 1 204 ? -19.662 -27.644 -63.623 1.00 43.12 204 ALA A C 1
ATOM 1434 O O . ALA A 1 204 ? -20.027 -28.565 -62.893 1.00 43.12 204 ALA A O 1
ATOM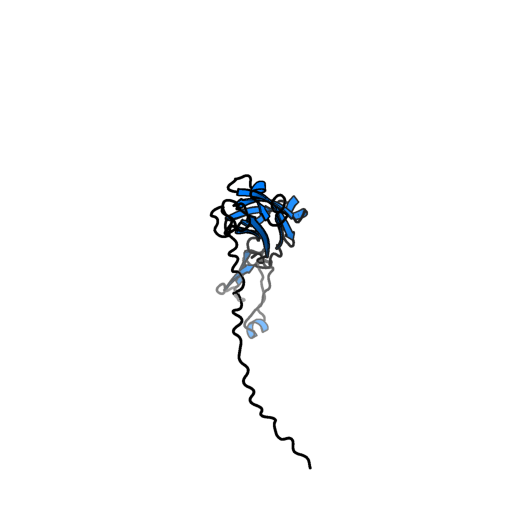 1435 N N . SER A 1 205 ? -20.428 -26.581 -63.874 1.00 42.91 205 SER A N 1
ATOM 1436 C CA . SER A 1 205 ? -21.841 -26.505 -63.504 1.00 42.91 205 SER A CA 1
ATOM 1437 C C . SER A 1 205 ? -22.650 -27.344 -64.492 1.00 42.91 205 SER A C 1
ATOM 1439 O O . SER A 1 205 ? -22.743 -27.002 -65.671 1.00 42.91 205 SER A O 1
ATOM 1441 N N . LYS A 1 206 ? -23.193 -28.470 -64.024 1.00 41.16 206 LYS A N 1
ATOM 1442 C CA . LYS A 1 206 ? -24.228 -29.227 -64.731 1.00 41.16 206 LYS A CA 1
ATOM 1443 C C . LYS A 1 206 ? -25.572 -28.769 -64.168 1.00 41.16 206 LYS A C 1
ATOM 1445 O O . LYS A 1 206 ? -25.886 -29.056 -63.018 1.00 41.16 206 LYS A O 1
ATOM 1450 N N . THR A 1 207 ? -26.314 -28.019 -64.976 1.00 37.22 207 THR A N 1
ATOM 1451 C CA . THR A 1 207 ? -27.678 -27.553 -64.708 1.00 37.22 207 THR A CA 1
ATOM 1452 C C . THR A 1 207 ? -28.593 -28.732 -64.379 1.00 37.22 207 THR A C 1
ATOM 1454 O O . THR A 1 207 ? -28.709 -29.662 -65.176 1.00 37.22 207 THR A O 1
ATOM 1457 N N . ALA A 1 208 ? -29.251 -28.680 -63.223 1.00 39.94 208 ALA A N 1
ATOM 1458 C CA . ALA A 1 208 ? -30.437 -29.472 -62.924 1.00 39.94 208 ALA A CA 1
ATOM 1459 C C . ALA A 1 208 ? -31.509 -28.514 -62.394 1.00 39.94 208 ALA A C 1
ATOM 1461 O O . ALA A 1 208 ? -31.397 -27.943 -61.312 1.00 39.94 208 ALA A O 1
ATOM 1462 N N . GLU A 1 209 ? -32.489 -28.289 -63.253 1.00 40.50 209 GLU A N 1
ATOM 1463 C CA . GLU A 1 209 ? -33.640 -27.415 -63.108 1.00 40.50 209 GLU A CA 1
ATOM 1464 C C . GLU A 1 209 ? -34.720 -28.140 -62.295 1.00 40.50 209 GLU A C 1
ATOM 1466 O O . GLU A 1 209 ? -35.162 -29.219 -62.681 1.00 40.50 209 GLU A O 1
ATOM 1471 N N . ILE A 1 210 ? -35.129 -27.571 -61.157 1.00 41.69 210 ILE A N 1
ATOM 1472 C CA . ILE A 1 210 ? -36.356 -27.964 -60.450 1.00 41.69 210 ILE A CA 1
ATOM 1473 C C . ILE A 1 210 ? -37.051 -26.675 -59.998 1.00 41.69 210 ILE A C 1
ATOM 1475 O O . ILE A 1 210 ? -36.805 -26.159 -58.908 1.00 41.69 210 ILE A O 1
ATOM 1479 N N . MET A 1 211 ? -37.897 -26.129 -60.873 1.00 43.78 211 MET A N 1
ATOM 1480 C CA . MET A 1 211 ? -38.826 -25.052 -60.531 1.00 43.78 211 MET A CA 1
ATOM 1481 C C . MET A 1 211 ? -40.079 -25.661 -59.901 1.00 43.78 211 MET A C 1
ATOM 1483 O O . MET A 1 211 ? -40.741 -26.519 -60.485 1.00 43.78 211 MET A O 1
ATOM 1487 N N . HIS A 1 212 ? -40.356 -25.223 -58.675 1.00 41.59 212 HIS A N 1
ATOM 1488 C CA . HIS A 1 212 ? -41.518 -25.594 -57.883 1.00 41.59 212 HIS A CA 1
ATOM 1489 C C . HIS A 1 212 ? -42.824 -25.090 -58.513 1.00 41.59 212 HIS A C 1
ATOM 1491 O O . HIS A 1 212 ? -42.902 -23.983 -59.041 1.00 41.59 212 HIS A O 1
ATOM 1497 N N . SER A 1 213 ? -43.846 -25.937 -58.398 1.00 44.50 213 SER A N 1
ATOM 1498 C CA . SER A 1 213 ? -45.236 -25.705 -58.780 1.00 44.50 213 SER A CA 1
ATOM 1499 C C . SER A 1 213 ? -45.879 -24.615 -57.913 1.00 44.50 213 SER A C 1
ATOM 1501 O O . SER A 1 213 ? -45.968 -24.773 -56.694 1.00 44.50 213 SER A O 1
ATOM 1503 N N . THR A 1 214 ? -46.358 -23.540 -58.543 1.00 49.72 214 THR A N 1
ATOM 1504 C CA . THR A 1 214 ? -47.281 -22.570 -57.937 1.00 49.72 214 THR A CA 1
ATOM 1505 C C . THR A 1 214 ? -48.669 -22.806 -58.520 1.00 49.72 214 THR A C 1
ATOM 1507 O O . THR A 1 214 ? -48.883 -22.672 -59.722 1.00 49.72 214 THR A O 1
ATOM 1510 N N . GLN A 1 215 ? -49.591 -23.182 -57.637 1.00 40.12 215 GLN A N 1
ATOM 1511 C CA . GLN A 1 215 ? -51.027 -23.306 -57.873 1.00 40.12 215 GLN A CA 1
ATOM 1512 C C . GLN A 1 215 ? -51.623 -21.975 -58.360 1.00 40.12 215 GLN A C 1
ATOM 1514 O O . GLN A 1 215 ? -51.351 -20.926 -57.772 1.00 40.12 215 GLN A O 1
ATOM 1519 N N . LEU A 1 216 ? -52.487 -22.038 -59.373 1.00 42.16 216 LEU A N 1
ATOM 1520 C CA . LEU A 1 216 ? -53.435 -20.983 -59.728 1.00 42.16 216 LEU A CA 1
ATOM 1521 C C . LEU A 1 216 ? -54.839 -21.609 -59.680 1.00 42.16 216 LEU A C 1
ATOM 1523 O O . LEU A 1 216 ? -55.061 -22.650 -60.296 1.00 42.16 216 LEU A O 1
ATOM 1527 N N . THR A 1 217 ? -55.733 -21.000 -58.899 1.00 48.41 217 THR A N 1
ATOM 1528 C CA . THR A 1 217 ? -57.202 -21.115 -59.018 1.00 48.41 217 THR A CA 1
ATOM 1529 C C . THR A 1 217 ? -57.686 -20.908 -60.442 1.00 48.41 217 THR A C 1
ATOM 1531 O O . THR A 1 217 ? -57.116 -20.012 -61.107 1.00 48.41 217 THR A O 1
#

Sequence (217 aa):
MSTPDGEQTIPVTQEMIDAGKTEVSFTPKADGENNEVTAYVKDPAGNESAKGKDASTSQTGNSTAAVTGVELGGSADDGYLNAKEVGGQDSVSVPVTIGLNGDVKEGDTVTIDVNGTLSTHTVTADEANAHSITASVDIPSSQDGTVVVKASVTATATGNTPAANSAQDDVIVDTGVPGDVNGDKTRMAQTTTAPPKTVRRKSASKTAEIMHSTQLT

Radius of gyration: 36.12 Å; chains: 1; bounding box: 80×46×120 Å

Organism: NCBI:txid279832